Protein AF-A0ABD6E7Q3-F1 (afdb_monomer_lite)

Radius of gyration: 25.85 Å; chains: 1; bounding box: 42×65×71 Å

pLDDT: mean 71.18, std 17.02, range [28.56, 92.31]

InterPro domains:
  IPR010651 Sugar transport protein [PTHR16119] (1-201)
  IPR012435 TMEM144 [PF07857] (1-201)

Structure (mmCIF, N/CA/C/O backbone):
data_AF-A0ABD6E7Q3-F1
#
_entry.id   AF-A0ABD6E7Q3-F1
#
loop_
_atom_site.group_PDB
_atom_site.id
_atom_site.type_symbol
_atom_site.label_atom_id
_atom_site.label_alt_id
_atom_site.label_comp_id
_atom_site.label_asym_id
_atom_site.label_entity_id
_atom_site.label_seq_id
_atom_site.pdbx_PDB_ins_code
_atom_site.Cartn_x
_atom_site.Cartn_y
_atom_site.Cartn_z
_atom_site.occupancy
_atom_site.B_iso_or_equiv
_atom_site.auth_seq_id
_atom_site.auth_comp_id
_atom_site.auth_asym_id
_atom_site.auth_atom_id
_atom_site.pdbx_PDB_model_num
ATOM 1 N N . MET A 1 1 ? 1.504 4.797 -9.026 1.00 28.56 1 MET A N 1
ATOM 2 C CA . MET A 1 1 ? 1.923 4.170 -10.298 1.00 28.56 1 MET A CA 1
ATOM 3 C C . MET A 1 1 ? 2.344 5.289 -11.237 1.00 28.56 1 MET A C 1
ATOM 5 O O . MET A 1 1 ? 1.485 5.968 -11.781 1.00 28.56 1 MET A O 1
ATOM 9 N N . PHE A 1 2 ? 3.646 5.554 -11.340 1.00 29.05 2 PHE A N 1
ATOM 10 C CA . PHE A 1 2 ? 4.174 6.558 -12.263 1.00 29.05 2 PHE A CA 1
ATOM 11 C C . PHE A 1 2 ? 4.322 5.903 -13.636 1.00 29.05 2 PHE A C 1
ATOM 13 O O . PHE A 1 2 ? 5.131 4.997 -13.813 1.00 29.05 2 PHE A O 1
ATOM 20 N N . VAL A 1 3 ? 3.480 6.301 -14.589 1.00 40.09 3 VAL A N 1
ATOM 21 C CA . VAL A 1 3 ? 3.589 5.851 -15.979 1.00 40.09 3 VAL A CA 1
ATOM 22 C C . VAL A 1 3 ? 4.615 6.751 -16.662 1.00 40.09 3 VAL A C 1
ATOM 24 O O . VAL A 1 3 ? 4.301 7.867 -17.066 1.00 40.09 3 VAL A O 1
ATOM 27 N N . PHE A 1 4 ? 5.852 6.270 -16.772 1.00 36.31 4 PHE A N 1
ATOM 28 C CA . PHE A 1 4 ? 6.859 6.865 -17.648 1.00 36.31 4 PHE A CA 1
ATOM 29 C C . PHE A 1 4 ? 6.479 6.553 -19.100 1.00 36.31 4 PHE A C 1
ATOM 31 O O . PHE A 1 4 ? 6.749 5.471 -19.618 1.00 36.31 4 PHE A O 1
ATOM 38 N N . VAL A 1 5 ? 5.815 7.500 -19.763 1.00 45.16 5 VAL A N 1
ATOM 39 C CA . VAL A 1 5 ? 5.682 7.487 -21.223 1.00 45.16 5 VAL A CA 1
ATOM 40 C C . VAL A 1 5 ? 7.005 7.994 -21.796 1.00 45.16 5 VAL A C 1
ATOM 42 O O . VAL A 1 5 ? 7.318 9.179 -21.703 1.00 45.16 5 VAL A O 1
ATOM 45 N N . LYS A 1 6 ? 7.805 7.092 -22.372 1.00 34.44 6 LYS A N 1
ATOM 46 C CA . LYS A 1 6 ? 8.988 7.442 -23.168 1.00 34.44 6 LYS A CA 1
ATOM 47 C C . LYS A 1 6 ? 8.521 8.226 -24.404 1.00 34.44 6 LYS A C 1
ATOM 49 O O . LYS A 1 6 ? 7.883 7.664 -25.289 1.00 34.44 6 LYS A O 1
ATOM 54 N N . HIS A 1 7 ? 8.797 9.527 -24.445 1.00 43.56 7 HIS A N 1
ATOM 55 C CA . HIS A 1 7 ? 8.426 10.406 -25.558 1.00 43.56 7 HIS A CA 1
ATOM 56 C C . HIS A 1 7 ? 9.471 10.288 -26.682 1.00 43.56 7 HIS A C 1
ATOM 58 O O . HIS A 1 7 ? 10.402 11.080 -26.773 1.00 43.56 7 HIS A O 1
ATOM 64 N N . GLU A 1 8 ? 9.340 9.266 -27.530 1.00 42.31 8 GLU A N 1
ATOM 65 C CA . GLU A 1 8 ? 10.220 9.060 -28.698 1.00 42.31 8 GLU A CA 1
ATOM 66 C C . GLU A 1 8 ? 9.830 9.956 -29.899 1.00 42.31 8 GLU A C 1
ATOM 68 O O . GLU A 1 8 ? 10.565 10.068 -30.870 1.00 42.31 8 GLU A O 1
ATOM 73 N N . SER A 1 9 ? 8.703 10.675 -29.815 1.00 46.81 9 SER A N 1
ATOM 74 C CA . SER A 1 9 ? 8.108 11.411 -30.942 1.00 46.81 9 SER A CA 1
ATOM 75 C C . SER A 1 9 ? 8.682 12.811 -31.216 1.00 46.81 9 SER A C 1
ATOM 77 O O . SER A 1 9 ? 8.275 13.449 -32.176 1.00 46.81 9 SER A O 1
ATOM 79 N N . GLN A 1 10 ? 9.580 13.339 -30.377 1.00 42.12 10 GLN A N 1
ATOM 80 C CA . GLN A 1 10 ? 10.104 14.710 -30.539 1.00 42.12 10 GLN A CA 1
ATOM 81 C C . GLN A 1 10 ? 11.230 14.815 -31.586 1.00 42.12 10 GLN A C 1
ATOM 83 O O . GLN A 1 10 ? 11.451 15.896 -32.134 1.00 42.12 10 GLN A O 1
ATOM 88 N N . MET A 1 11 ? 11.932 13.714 -31.885 1.00 41.88 11 MET A N 1
ATOM 89 C CA . MET A 1 11 ? 13.074 13.742 -32.811 1.00 41.88 11 MET A CA 1
ATOM 90 C C . MET A 1 11 ? 12.663 13.631 -34.288 1.00 41.88 11 MET A C 1
ATOM 92 O O . MET A 1 11 ? 13.242 14.333 -35.112 1.00 41.88 11 MET A O 1
ATOM 96 N N . GLU A 1 12 ? 11.630 12.849 -34.629 1.00 43.28 12 GLU A N 1
ATOM 97 C CA . GLU A 1 12 ? 11.173 12.723 -36.028 1.00 43.28 12 GLU A CA 1
ATOM 98 C C . GLU A 1 12 ? 10.518 14.006 -36.568 1.00 43.28 12 GLU A C 1
ATOM 100 O O . GLU A 1 12 ? 10.666 14.329 -37.750 1.00 43.28 12 GLU A O 1
ATOM 105 N N . ASP A 1 13 ? 9.830 14.773 -35.715 1.00 43.53 13 ASP A N 1
ATOM 106 C CA . ASP A 1 13 ? 9.150 16.002 -36.142 1.00 43.53 13 ASP A CA 1
ATOM 107 C C . ASP A 1 13 ? 10.122 17.176 -36.340 1.00 43.53 13 ASP A C 1
ATOM 109 O O . ASP A 1 13 ? 9.934 17.968 -37.263 1.00 43.53 13 ASP A O 1
ATOM 113 N N . SER A 1 14 ? 11.208 17.269 -35.559 1.00 44.53 14 SER A N 1
ATOM 114 C CA . SER A 1 14 ? 12.215 18.331 -35.751 1.00 44.53 14 SER A CA 1
ATOM 115 C C . SER A 1 14 ? 12.977 18.182 -37.073 1.00 44.53 14 SER A C 1
ATOM 117 O O . SER A 1 14 ? 13.279 19.185 -37.722 1.00 44.53 14 SER A O 1
ATOM 119 N N . GLU A 1 15 ? 13.235 16.948 -37.524 1.00 42.69 15 GLU A N 1
ATOM 120 C CA . GLU A 1 15 ? 13.914 16.700 -38.804 1.00 42.69 15 GLU A CA 1
ATOM 121 C C . GLU A 1 15 ? 13.012 17.000 -40.017 1.00 42.69 15 GLU A C 1
ATOM 123 O O . GLU A 1 15 ? 13.492 17.456 -41.060 1.00 42.69 15 GLU A O 1
ATOM 128 N N . LYS A 1 16 ? 11.690 16.807 -39.883 1.00 43.56 16 LYS A N 1
ATOM 129 C CA . LYS A 1 16 ? 10.711 17.195 -40.915 1.00 43.56 16 LYS A CA 1
ATOM 130 C C . LYS A 1 16 ? 10.476 18.705 -40.956 1.00 43.56 16 LYS A C 1
ATOM 132 O O . LYS A 1 16 ? 10.376 19.261 -42.046 1.00 43.56 16 LYS A O 1
ATOM 137 N N . ILE A 1 17 ? 10.436 19.374 -39.802 1.00 42.91 17 ILE A N 1
ATOM 138 C CA . ILE A 1 17 ? 10.207 20.826 -39.704 1.00 42.91 17 ILE A CA 1
ATOM 139 C C . ILE A 1 17 ? 11.394 21.624 -40.271 1.00 42.91 17 ILE A C 1
ATOM 141 O O . ILE A 1 17 ? 11.177 22.617 -40.963 1.00 42.91 17 ILE A O 1
ATOM 145 N N . GLY A 1 18 ? 12.635 21.157 -40.087 1.00 42.06 18 GLY A N 1
ATOM 146 C CA . GLY A 1 18 ? 13.826 21.799 -40.663 1.00 42.06 18 GLY A CA 1
ATOM 147 C C . GLY A 1 18 ? 13.891 21.782 -42.199 1.00 42.06 18 GLY A C 1
ATOM 148 O O . GLY A 1 18 ? 14.603 22.592 -42.785 1.00 42.06 18 GLY A O 1
ATOM 149 N N . LYS A 1 19 ? 13.134 20.896 -42.864 1.00 44.12 19 LYS A N 1
ATOM 150 C CA . LYS A 1 19 ? 13.116 20.761 -44.334 1.00 44.12 19 LYS A CA 1
ATOM 151 C C . LYS A 1 19 ? 12.011 21.578 -45.027 1.00 44.12 19 LYS A C 1
ATOM 153 O O . LYS A 1 19 ? 12.003 21.618 -46.252 1.00 44.12 19 LYS A O 1
ATOM 158 N N . ILE A 1 20 ? 11.089 22.213 -44.290 1.00 45.19 20 ILE A N 1
ATOM 159 C CA . ILE A 1 20 ? 9.872 22.846 -44.855 1.00 45.19 20 ILE A CA 1
ATOM 160 C C . ILE A 1 20 ? 9.841 24.380 -44.662 1.00 45.19 20 ILE A C 1
ATOM 162 O O . ILE A 1 20 ? 8.826 25.004 -44.939 1.00 45.19 20 ILE A O 1
ATOM 166 N N . LEU A 1 21 ? 10.927 25.042 -44.242 1.00 41.66 21 LEU A N 1
ATOM 167 C CA . LEU A 1 21 ? 10.980 26.515 -44.258 1.00 41.66 21 LEU A CA 1
ATOM 168 C C . LEU A 1 21 ? 11.403 27.048 -45.643 1.00 41.66 21 LEU A C 1
ATOM 170 O O . LEU A 1 21 ? 12.595 27.011 -45.951 1.00 41.66 21 LEU A O 1
ATOM 174 N N . PRO A 1 22 ? 10.506 27.637 -46.456 1.00 38.53 22 PRO A N 1
ATOM 175 C CA . PRO A 1 22 ? 10.867 28.794 -47.248 1.00 38.53 22 PRO A CA 1
ATOM 176 C C . PRO A 1 22 ? 10.773 30.043 -46.361 1.00 38.53 22 PRO A C 1
ATOM 178 O O . PRO A 1 22 ? 9.807 30.251 -45.627 1.00 38.53 22 PRO A O 1
ATOM 181 N N . THR A 1 23 ? 11.817 30.857 -46.424 1.00 47.00 23 THR A N 1
ATOM 182 C CA . THR A 1 23 ? 11.849 32.230 -45.927 1.00 47.00 23 THR A CA 1
ATOM 183 C C . THR A 1 23 ? 10.898 33.071 -46.775 1.00 47.00 23 THR A C 1
ATOM 185 O O . THR A 1 23 ? 11.227 33.317 -47.928 1.00 47.00 23 THR A O 1
ATOM 188 N N . ASP A 1 24 ? 9.740 33.484 -46.248 1.00 36.81 24 ASP A N 1
ATOM 189 C CA . ASP A 1 24 ? 9.113 34.742 -46.676 1.00 36.81 24 ASP A CA 1
ATOM 190 C C . ASP A 1 24 ? 8.012 35.241 -45.723 1.00 36.81 24 ASP A C 1
ATOM 192 O O . ASP A 1 24 ? 7.284 34.463 -45.097 1.00 36.81 24 ASP A O 1
ATOM 196 N N . ASP A 1 25 ? 7.927 36.565 -45.636 1.00 45.31 25 ASP A N 1
ATOM 197 C CA . ASP A 1 25 ? 7.191 37.384 -44.673 1.00 45.31 25 ASP A CA 1
ATOM 198 C C . ASP A 1 25 ? 5.655 37.347 -44.851 1.00 45.31 25 ASP A C 1
ATOM 200 O O . ASP A 1 25 ? 5.135 37.868 -45.837 1.00 45.31 25 ASP A O 1
ATOM 204 N N . ASN A 1 26 ? 4.894 36.832 -43.864 1.00 41.41 26 ASN A N 1
ATOM 205 C CA . ASN A 1 26 ? 3.540 37.338 -43.541 1.00 41.41 26 ASN A CA 1
ATOM 206 C C . ASN A 1 26 ? 3.012 36.821 -42.179 1.00 41.41 26 ASN A C 1
ATOM 208 O O . ASN A 1 26 ? 2.430 35.737 -42.062 1.00 41.41 26 ASN A O 1
ATOM 212 N N . ASP A 1 27 ? 3.205 37.621 -41.131 1.00 49.50 27 ASP A N 1
ATOM 213 C CA . ASP A 1 27 ? 3.328 37.165 -39.737 1.00 49.50 27 ASP A CA 1
ATOM 214 C C . ASP A 1 27 ? 2.052 37.298 -38.868 1.00 49.50 27 ASP A C 1
ATOM 216 O O . ASP A 1 27 ? 2.112 37.475 -37.655 1.00 49.50 27 ASP A O 1
ATOM 220 N N . SER A 1 28 ? 0.850 37.228 -39.455 1.00 45.22 28 SER A N 1
ATOM 221 C CA . SER A 1 28 ? -0.406 37.354 -38.674 1.00 45.22 28 SER A CA 1
ATOM 222 C C . SER A 1 28 ? -1.452 36.269 -38.947 1.00 45.22 28 SER A C 1
ATOM 224 O O . SER A 1 28 ? -2.044 35.731 -38.008 1.00 45.22 28 SER A O 1
ATOM 226 N N . ASN A 1 29 ? -1.639 35.853 -40.204 1.00 42.50 29 ASN A N 1
ATOM 227 C CA . ASN A 1 29 ? -2.607 34.799 -40.545 1.00 42.50 29 ASN A CA 1
ATOM 228 C C . ASN A 1 29 ? -2.108 33.380 -40.220 1.00 42.50 29 ASN A C 1
ATOM 230 O O . ASN A 1 29 ? -2.907 32.481 -39.951 1.00 42.50 29 ASN A O 1
ATOM 234 N N . THR A 1 30 ? -0.792 33.170 -40.203 1.00 47.88 30 THR A N 1
ATOM 235 C CA . THR A 1 30 ? -0.179 31.855 -39.974 1.00 47.88 30 THR A CA 1
ATOM 236 C C . THR A 1 30 ? -0.206 31.480 -38.490 1.00 47.88 30 THR A C 1
ATOM 238 O O . THR A 1 30 ? -0.573 30.357 -38.145 1.00 47.88 30 THR A O 1
ATOM 241 N N . LEU A 1 31 ? 0.059 32.440 -37.594 1.00 44.12 31 LEU A N 1
ATOM 242 C CA . LEU A 1 31 ? 0.034 32.241 -36.138 1.00 44.12 31 LEU A CA 1
ATOM 243 C C . LEU A 1 31 ? -1.364 31.845 -35.627 1.00 44.12 31 LEU A C 1
ATOM 245 O O . LEU A 1 31 ? -1.495 30.927 -34.817 1.00 44.12 31 LEU A O 1
ATOM 249 N N . SER A 1 32 ? -2.416 32.483 -36.154 1.00 45.97 32 SER A N 1
ATOM 250 C CA . SER A 1 32 ? -3.809 32.159 -35.810 1.00 45.97 32 SER A CA 1
ATOM 251 C C . SER A 1 32 ? -4.180 30.728 -36.228 1.00 45.97 32 SER A C 1
ATOM 253 O O . SER A 1 32 ? -4.816 29.986 -35.479 1.00 45.97 32 SER A O 1
ATOM 255 N N . ARG A 1 33 ? -3.680 30.281 -37.388 1.00 41.94 33 ARG A N 1
ATOM 256 C CA . ARG A 1 33 ? -3.953 28.946 -37.932 1.00 41.94 33 ARG A CA 1
ATOM 257 C C . ARG A 1 33 ? -3.212 27.830 -37.179 1.00 41.94 33 ARG A C 1
ATOM 259 O O . ARG A 1 33 ? -3.733 26.724 -37.064 1.00 41.94 33 ARG A O 1
ATOM 266 N N . TYR A 1 34 ? -2.044 28.124 -36.603 1.00 42.06 34 TYR A N 1
ATOM 267 C CA . TYR A 1 34 ? -1.325 27.207 -35.705 1.00 42.06 34 TYR A CA 1
ATOM 268 C C . TYR A 1 34 ? -1.956 27.112 -34.306 1.00 42.06 34 TYR A C 1
ATOM 270 O O . TYR A 1 34 ? -1.951 26.034 -33.703 1.00 42.06 34 TYR A O 1
ATOM 278 N N . ALA A 1 35 ? -2.531 28.204 -33.791 1.00 48.19 35 ALA A N 1
ATOM 279 C CA . ALA A 1 35 ? -3.255 28.190 -32.519 1.00 48.19 35 ALA A CA 1
ATOM 280 C C . ALA A 1 35 ? -4.548 27.353 -32.587 1.00 48.19 35 ALA A C 1
ATOM 282 O O . ALA A 1 35 ? -4.907 26.704 -31.602 1.00 48.19 35 ALA A O 1
ATOM 283 N N . ASP A 1 36 ? -5.204 27.314 -33.750 1.00 46.31 36 ASP A N 1
ATOM 284 C CA . ASP A 1 36 ? -6.451 26.568 -33.951 1.00 46.31 36 ASP A CA 1
ATOM 285 C C . ASP A 1 36 ? -6.226 25.041 -34.025 1.00 46.31 36 ASP A C 1
ATOM 287 O O . ASP A 1 36 ? -6.959 24.258 -33.420 1.00 46.31 36 ASP A O 1
ATOM 291 N N . ILE A 1 37 ? -5.117 24.589 -34.631 1.00 50.88 37 ILE A N 1
ATOM 292 C CA . ILE A 1 37 ? -4.752 23.155 -34.697 1.00 50.88 37 ILE A CA 1
ATOM 293 C C . ILE A 1 37 ? -4.463 22.575 -33.299 1.00 50.88 37 ILE A C 1
ATOM 295 O O . ILE A 1 37 ? -4.784 21.418 -33.019 1.00 50.88 37 ILE A O 1
ATOM 299 N N . ARG A 1 38 ? -3.912 23.381 -32.379 1.00 46.56 38 ARG A N 1
ATOM 300 C CA . ARG A 1 38 ? -3.640 22.964 -30.989 1.00 46.56 38 ARG A CA 1
ATOM 301 C C . ARG A 1 38 ? -4.918 22.853 -30.142 1.00 46.56 38 ARG A C 1
ATOM 303 O O . ARG A 1 38 ? -4.879 22.279 -29.055 1.00 46.56 38 ARG A O 1
ATOM 310 N N . ARG A 1 39 ? -6.049 23.374 -30.629 1.00 42.16 39 ARG A N 1
ATOM 311 C CA . ARG A 1 39 ? -7.327 23.407 -29.907 1.00 42.16 39 ARG A CA 1
ATOM 312 C C . ARG A 1 39 ? -8.297 22.301 -30.304 1.00 42.16 39 ARG A C 1
ATOM 314 O O . ARG A 1 39 ? -9.437 22.350 -29.858 1.00 42.16 39 ARG A O 1
ATOM 321 N N . SER A 1 40 ? -7.873 21.295 -31.073 1.00 37.59 40 SER A N 1
ATOM 322 C CA . SER A 1 40 ? -8.706 20.111 -31.303 1.00 37.59 40 SER A CA 1
ATOM 323 C C . SER A 1 40 ? -9.009 19.450 -29.952 1.00 37.59 40 SER A C 1
ATOM 325 O O . SER A 1 40 ? -8.097 18.861 -29.361 1.00 37.59 40 SER A O 1
ATOM 327 N N . PRO A 1 41 ? -10.256 19.496 -29.438 1.00 47.50 41 PRO A N 1
ATOM 328 C CA . PRO A 1 41 ? -10.603 18.675 -28.299 1.00 47.50 41 PRO A CA 1
ATOM 329 C C . PRO A 1 41 ? -10.459 17.243 -28.799 1.00 47.50 41 PRO A C 1
ATOM 331 O O . PRO A 1 41 ? -11.124 16.836 -29.752 1.00 47.50 41 PRO A O 1
ATOM 334 N N . SER A 1 42 ? -9.530 16.484 -28.228 1.00 53.62 42 SER A N 1
ATOM 335 C CA . SER A 1 42 ? -9.466 15.053 -28.472 1.00 53.62 42 SER A CA 1
ATOM 336 C C . SER A 1 42 ? -10.785 14.476 -27.971 1.00 53.62 42 SER A C 1
ATOM 338 O O . SER A 1 42 ? -10.988 14.263 -26.778 1.00 53.62 42 SER A O 1
ATOM 340 N N . VAL A 1 43 ? -11.739 14.315 -2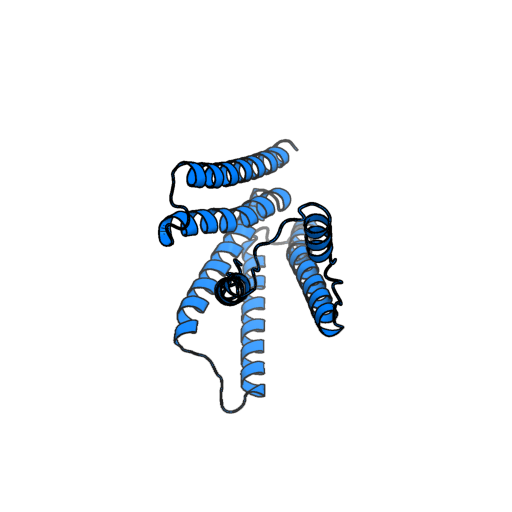8.890 1.00 52.44 43 VAL A N 1
ATOM 341 C CA . VAL A 1 43 ? -13.052 13.755 -28.598 1.00 52.44 43 VAL A CA 1
ATOM 342 C C . VAL A 1 43 ? -12.775 12.359 -28.067 1.00 52.44 43 VAL A C 1
ATOM 344 O O . VAL A 1 43 ? -12.363 11.466 -28.811 1.00 52.44 43 VAL A O 1
ATOM 347 N N . PHE A 1 44 ? -12.895 12.198 -26.751 1.00 57.38 44 PHE A N 1
ATOM 348 C CA . PHE A 1 44 ? -12.585 10.960 -26.057 1.00 57.38 44 PHE A CA 1
ATOM 349 C C . PHE A 1 44 ? -13.664 9.948 -26.444 1.00 57.38 44 PHE A C 1
ATOM 351 O O . PHE A 1 44 ? -14.671 9.768 -25.766 1.00 57.38 44 PHE A O 1
ATOM 358 N N . ARG A 1 45 ? -13.500 9.310 -27.603 1.00 57.88 45 ARG A N 1
ATOM 359 C CA . ARG A 1 45 ? -14.401 8.268 -28.082 1.00 57.88 45 ARG A CA 1
ATOM 360 C C . ARG A 1 45 ? -14.126 7.020 -27.246 1.00 57.88 45 ARG A C 1
ATOM 362 O O . ARG A 1 45 ? -13.282 6.184 -27.579 1.00 57.88 45 ARG A O 1
ATOM 369 N N . ILE A 1 46 ? -14.787 6.942 -26.093 1.00 61.59 46 ILE A N 1
ATOM 370 C CA . ILE A 1 46 ? -14.683 5.822 -25.159 1.00 61.59 46 ILE A CA 1
ATOM 371 C C . ILE A 1 46 ? -15.266 4.590 -25.857 1.00 61.59 46 ILE A C 1
ATOM 373 O O . ILE A 1 46 ? -16.470 4.449 -26.038 1.00 61.59 46 ILE A O 1
ATOM 377 N N . SER A 1 47 ? -14.384 3.696 -26.302 1.00 77.94 47 SER A N 1
ATOM 378 C CA . SER A 1 47 ? -14.774 2.394 -26.847 1.00 77.94 47 SER A CA 1
ATOM 379 C C . SER A 1 47 ? -15.521 1.581 -25.784 1.00 77.94 47 SER A C 1
ATOM 381 O O . SER A 1 47 ? -15.147 1.613 -24.612 1.00 77.94 47 SER A O 1
ATOM 383 N N . ARG A 1 48 ? -16.528 0.791 -26.184 1.00 76.44 48 ARG A N 1
ATOM 384 C CA . ARG A 1 48 ? -17.339 -0.061 -25.287 1.00 76.44 48 ARG A CA 1
ATOM 385 C C . ARG A 1 48 ? -16.483 -0.952 -24.371 1.00 76.44 48 ARG A C 1
ATOM 387 O O . ARG A 1 48 ? -16.859 -1.203 -23.234 1.00 76.44 48 ARG A O 1
ATOM 394 N N . ARG A 1 49 ? -15.294 -1.364 -24.831 1.00 78.69 49 ARG A N 1
ATOM 395 C CA . ARG A 1 49 ? -14.312 -2.107 -24.018 1.00 78.69 49 ARG A CA 1
ATOM 396 C C . ARG A 1 49 ? -13.703 -1.255 -22.897 1.00 78.69 49 ARG A C 1
ATOM 398 O O . ARG A 1 49 ? -13.576 -1.729 -21.780 1.00 78.69 49 ARG A O 1
ATOM 405 N N . LYS A 1 50 ? -13.380 0.013 -23.173 1.00 82.50 50 LYS A N 1
ATOM 406 C CA . LYS A 1 50 ? -12.880 0.968 -22.168 1.00 82.50 50 LYS A CA 1
ATOM 407 C C . LYS A 1 50 ? -13.947 1.269 -21.115 1.00 82.50 50 LYS A C 1
ATOM 409 O O . LYS A 1 50 ? -13.624 1.338 -19.939 1.00 82.50 50 LYS A O 1
ATOM 414 N N . PHE A 1 51 ? -15.211 1.364 -21.528 1.00 87.44 51 PHE A N 1
ATOM 415 C CA . PHE A 1 51 ? -16.333 1.538 -20.605 1.00 87.44 51 PHE A CA 1
ATOM 416 C C . PHE A 1 51 ? -16.503 0.346 -19.648 1.00 87.44 51 PHE A C 1
ATOM 418 O O . PHE A 1 51 ? -16.674 0.552 -18.452 1.00 87.44 51 PHE A O 1
ATOM 425 N N . MET A 1 52 ? -16.360 -0.892 -20.140 1.00 85.69 52 MET A N 1
ATOM 426 C CA . MET A 1 52 ? -16.391 -2.089 -19.283 1.00 85.69 52 MET A CA 1
ATOM 427 C C . MET A 1 52 ? -15.280 -2.079 -18.225 1.00 85.69 52 MET A C 1
ATOM 429 O O . MET A 1 52 ? -15.539 -2.401 -17.069 1.00 85.69 52 MET A O 1
ATOM 433 N N . TYR A 1 53 ? -14.065 -1.652 -18.583 1.00 89.44 53 TYR A N 1
ATOM 434 C CA . TYR A 1 53 ? -12.977 -1.524 -17.607 1.00 89.44 53 TYR A CA 1
ATOM 435 C C . TYR A 1 53 ? -13.243 -0.437 -16.565 1.00 89.44 53 TYR A C 1
ATOM 437 O O . TYR A 1 53 ? -12.919 -0.634 -15.398 1.00 89.44 53 TYR A O 1
ATOM 445 N N . ILE A 1 54 ? -13.861 0.680 -16.961 1.00 90.31 54 ILE A N 1
ATOM 446 C CA . ILE A 1 54 ? -14.244 1.744 -16.026 1.00 90.31 54 ILE A CA 1
ATOM 447 C C . ILE A 1 54 ? -15.294 1.224 -15.039 1.00 90.31 54 ILE A C 1
ATOM 449 O O . ILE A 1 54 ? -15.115 1.403 -13.842 1.00 90.31 54 ILE A O 1
ATOM 453 N N . ILE A 1 55 ? -16.326 0.515 -15.510 1.00 92.31 55 ILE A N 1
ATOM 454 C CA . ILE A 1 55 ? -17.336 -0.089 -14.625 1.00 92.31 55 ILE A CA 1
ATOM 455 C C . ILE A 1 55 ? -16.687 -1.073 -13.650 1.00 92.31 55 ILE A C 1
ATOM 457 O O . ILE A 1 55 ? -16.956 -1.019 -12.452 1.00 92.31 55 ILE A O 1
ATOM 461 N N . MET A 1 56 ? -15.817 -1.956 -14.145 1.00 88.94 56 MET A N 1
ATOM 462 C CA . MET A 1 56 ? -15.136 -2.932 -13.295 1.00 88.94 56 MET A CA 1
ATOM 463 C C . MET A 1 56 ? -14.277 -2.242 -12.227 1.00 88.94 56 MET A C 1
ATOM 465 O O . MET A 1 56 ? -14.297 -2.650 -11.068 1.00 88.94 56 MET A O 1
ATOM 469 N N . LEU A 1 57 ? -13.577 -1.165 -12.597 1.00 91.31 57 LEU A N 1
ATOM 470 C CA . LEU A 1 57 ? -12.795 -0.354 -11.666 1.00 91.31 57 LEU A CA 1
ATOM 471 C C . LEU A 1 57 ? -13.685 0.324 -10.620 1.00 91.31 57 LEU A C 1
ATOM 473 O O . LEU A 1 57 ? -13.332 0.336 -9.444 1.00 91.31 57 LEU A O 1
ATOM 477 N N . SER A 1 58 ? -14.837 0.858 -11.026 1.00 90.75 58 SER A N 1
ATOM 478 C CA . SER A 1 58 ? -15.793 1.476 -10.106 1.00 90.75 58 SER A CA 1
ATOM 479 C C . SER A 1 58 ? -16.321 0.473 -9.085 1.00 90.75 58 SER A C 1
ATOM 481 O O . SER A 1 58 ? -16.325 0.773 -7.895 1.00 90.75 58 SER A O 1
ATOM 483 N N . ILE A 1 59 ? -16.708 -0.728 -9.526 1.00 91.75 59 ILE A N 1
ATOM 484 C CA . ILE A 1 59 ? -17.168 -1.793 -8.623 1.00 91.75 59 ILE A CA 1
ATOM 485 C C . ILE A 1 59 ? -16.051 -2.158 -7.642 1.00 91.75 59 ILE A C 1
ATOM 487 O O . ILE A 1 59 ? -16.287 -2.192 -6.439 1.00 91.75 59 ILE A O 1
ATOM 491 N N . LEU A 1 60 ? -14.824 -2.347 -8.136 1.00 87.94 60 LEU A N 1
ATOM 492 C CA . LEU A 1 60 ? -13.681 -2.694 -7.295 1.00 87.94 60 LEU A CA 1
ATOM 493 C C . LEU A 1 60 ? -13.367 -1.599 -6.262 1.00 87.94 60 LEU A C 1
ATOM 495 O O . LEU A 1 60 ? -13.093 -1.911 -5.106 1.00 87.94 60 LEU A O 1
ATOM 499 N N . ALA A 1 61 ? -13.451 -0.324 -6.653 1.00 85.75 61 ALA A N 1
ATOM 500 C CA . ALA A 1 61 ? -13.225 0.811 -5.762 1.00 85.75 61 ALA A CA 1
ATOM 501 C C . ALA A 1 61 ? -14.295 0.907 -4.664 1.00 85.75 61 ALA A C 1
ATOM 503 O O . ALA A 1 61 ? -13.957 1.111 -3.499 1.00 85.75 61 ALA A O 1
ATOM 504 N N . ILE A 1 62 ? -15.571 0.714 -5.018 1.00 88.62 62 ILE A N 1
ATOM 505 C CA . ILE A 1 62 ? -16.677 0.708 -4.052 1.00 88.62 62 ILE A CA 1
ATOM 506 C C . ILE A 1 62 ? -16.514 -0.462 -3.078 1.00 88.62 62 ILE A C 1
ATOM 508 O O . ILE A 1 62 ? -16.556 -0.259 -1.867 1.00 88.62 62 ILE A O 1
ATOM 512 N N . SER A 1 63 ? -16.263 -1.673 -3.583 1.00 84.75 63 SER A N 1
ATOM 513 C CA . SER A 1 63 ? -16.043 -2.851 -2.739 1.00 84.75 63 SER A CA 1
ATOM 514 C C . SER A 1 63 ? -14.841 -2.682 -1.807 1.00 84.75 63 SER A C 1
ATOM 516 O O . SER A 1 63 ? -14.927 -3.047 -0.638 1.00 84.75 63 SER A O 1
ATOM 518 N N . HIS A 1 64 ? -13.747 -2.085 -2.285 1.00 80.38 64 HIS A N 1
ATOM 519 C CA . HIS A 1 64 ? -12.574 -1.799 -1.459 1.00 80.38 64 HIS A CA 1
ATOM 520 C C . HIS A 1 64 ? -12.866 -0.741 -0.381 1.00 80.38 64 HIS A C 1
ATOM 522 O O . HIS A 1 64 ? -12.408 -0.876 0.750 1.00 80.38 64 HIS A O 1
ATOM 528 N N . GLY A 1 65 ? -13.654 0.294 -0.694 1.00 78.50 65 GLY A N 1
ATOM 529 C CA . GLY A 1 65 ? -14.069 1.306 0.285 1.00 78.50 65 GLY A CA 1
ATOM 530 C C . GLY A 1 65 ? -14.994 0.753 1.375 1.00 78.50 65 GLY A C 1
ATOM 531 O O . GLY A 1 65 ? -14.870 1.129 2.538 1.00 78.50 65 GLY A O 1
ATOM 532 N N . LEU A 1 66 ? -15.880 -0.180 1.015 1.00 80.94 66 LEU A N 1
ATOM 533 C CA . LEU A 1 66 ? -16.828 -0.819 1.936 1.00 80.94 66 LEU A CA 1
ATOM 534 C C . LEU A 1 66 ? -16.224 -1.974 2.747 1.00 80.94 66 LEU A C 1
ATOM 536 O O . LEU A 1 66 ? -16.880 -2.492 3.646 1.00 80.94 66 LEU A O 1
ATOM 540 N N . MET A 1 67 ? -14.987 -2.384 2.459 1.00 79.75 67 MET A N 1
ATOM 541 C CA . MET A 1 67 ? -14.338 -3.537 3.094 1.00 79.75 67 MET A CA 1
ATOM 542 C C . MET A 1 67 ? -14.281 -3.433 4.627 1.00 79.75 67 MET A C 1
ATOM 544 O O . MET A 1 67 ? -14.352 -4.445 5.320 1.00 79.75 67 MET A O 1
ATOM 548 N N . MET A 1 68 ? -14.182 -2.213 5.157 1.00 68.75 68 MET A N 1
ATOM 549 C CA . MET A 1 68 ? -14.081 -1.955 6.596 1.00 68.75 68 MET A CA 1
ATOM 550 C C . MET A 1 68 ? -15.445 -1.860 7.294 1.00 68.75 68 MET A C 1
ATOM 552 O O . MET A 1 68 ? -15.543 -2.104 8.494 1.00 68.75 68 MET A O 1
ATOM 556 N N . THR A 1 69 ? -16.512 -1.547 6.553 1.00 75.50 69 THR A N 1
ATOM 557 C CA . THR A 1 69 ? -17.875 -1.374 7.077 1.00 75.50 69 THR A CA 1
ATOM 558 C C . THR A 1 69 ? -18.411 -2.586 7.853 1.00 75.50 69 THR A C 1
ATOM 560 O O . THR A 1 69 ? -18.924 -2.380 8.952 1.00 75.50 69 THR A O 1
ATOM 563 N N . PRO A 1 70 ? -18.297 -3.841 7.370 1.00 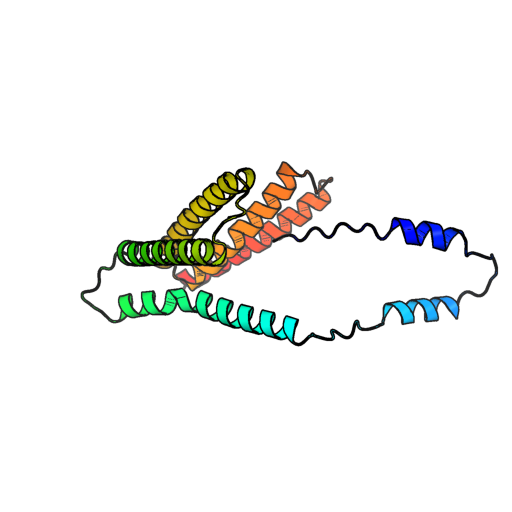71.12 70 PRO A N 1
ATOM 564 C CA . PRO A 1 70 ? -18.804 -4.989 8.122 1.00 71.12 70 PRO A CA 1
ATOM 565 C C . PRO A 1 70 ? -18.004 -5.255 9.403 1.00 71.12 70 PRO A C 1
ATOM 567 O O . PRO A 1 70 ? -18.578 -5.713 10.384 1.00 71.12 70 PRO A O 1
ATOM 570 N N . ILE A 1 71 ? -16.703 -4.940 9.416 1.00 71.19 71 ILE A N 1
ATOM 571 C CA . ILE A 1 71 ? -15.838 -5.132 10.588 1.00 71.19 71 ILE A CA 1
ATOM 572 C C . ILE A 1 71 ? -16.262 -4.170 11.701 1.00 71.19 71 ILE A C 1
ATOM 574 O O . ILE A 1 71 ? -16.503 -4.602 12.824 1.00 71.19 71 ILE A O 1
ATOM 578 N N . VAL A 1 72 ? -16.439 -2.886 11.371 1.00 71.38 72 VAL A N 1
ATOM 579 C CA . VAL A 1 72 ? -16.901 -1.868 12.329 1.00 71.38 72 VAL A CA 1
ATOM 580 C C . VAL A 1 72 ? -18.303 -2.198 12.851 1.00 71.38 72 VAL A C 1
ATOM 582 O O . VAL A 1 72 ? -18.534 -2.150 14.055 1.00 71.38 72 VAL A O 1
ATOM 585 N N . TYR A 1 73 ? -19.215 -2.626 11.972 1.00 72.69 73 TYR A N 1
ATOM 586 C CA . TYR A 1 73 ? -20.585 -2.972 12.359 1.00 72.69 73 TYR A CA 1
ATOM 587 C C . TYR A 1 73 ? -20.655 -4.133 13.364 1.00 72.69 73 TYR A C 1
ATOM 589 O O . TYR A 1 73 ? -21.428 -4.083 14.320 1.00 72.69 73 TYR A O 1
ATOM 597 N N . ILE A 1 74 ? -19.846 -5.181 13.170 1.00 71.75 74 ILE A N 1
ATOM 598 C CA . ILE A 1 74 ? -19.808 -6.326 14.091 1.00 71.75 74 ILE A CA 1
ATOM 599 C C . ILE A 1 74 ? -19.201 -5.916 15.440 1.00 71.75 74 ILE A C 1
ATOM 601 O O . ILE A 1 74 ? -19.699 -6.355 16.473 1.00 71.75 74 ILE A O 1
ATOM 605 N N . MET A 1 75 ? -18.181 -5.050 15.442 1.00 66.25 75 MET A N 1
ATOM 606 C CA . MET A 1 75 ? -17.556 -4.561 16.677 1.00 66.25 75 MET A CA 1
ATOM 607 C C . MET A 1 75 ? -18.481 -3.658 17.511 1.00 66.25 75 MET A C 1
ATOM 609 O O . MET A 1 75 ? -18.389 -3.678 18.734 1.00 66.25 75 MET A O 1
ATOM 613 N N . GLU A 1 76 ? -19.368 -2.879 16.883 1.00 65.62 76 GLU A N 1
ATOM 614 C CA . GLU A 1 76 ? -20.281 -1.967 17.594 1.00 65.62 76 GLU A CA 1
ATOM 615 C C . GLU A 1 76 ? -21.592 -2.630 18.048 1.00 65.62 76 GLU A C 1
ATOM 617 O O . GLU A 1 76 ? -22.171 -2.222 19.053 1.00 65.62 76 GLU A O 1
ATOM 622 N N . ASN A 1 77 ? -22.081 -3.645 17.325 1.00 67.94 77 ASN A N 1
ATOM 623 C CA . ASN A 1 77 ? -23.423 -4.202 17.536 1.00 67.94 77 ASN A CA 1
ATOM 624 C C . ASN A 1 77 ? -23.447 -5.509 18.360 1.00 67.94 77 ASN A C 1
ATOM 626 O O . ASN A 1 77 ? -24.525 -6.021 18.662 1.00 67.94 77 ASN A O 1
ATOM 630 N N . GLN A 1 78 ? -22.290 -6.085 18.704 1.00 60.38 78 GLN A N 1
ATOM 631 C CA . GLN A 1 78 ? -22.184 -7.353 19.441 1.00 60.38 78 GLN A CA 1
ATOM 632 C C . GLN A 1 78 ? -21.360 -7.161 20.721 1.00 60.38 78 GLN A C 1
ATOM 634 O O . GLN A 1 78 ? -20.152 -6.950 20.670 1.00 60.38 78 GLN A O 1
ATOM 639 N N . GLN A 1 79 ? -22.014 -7.264 21.880 1.00 53.03 79 GLN A N 1
ATOM 640 C CA . GLN A 1 79 ? -21.406 -7.006 23.193 1.00 53.03 79 GLN A CA 1
ATOM 641 C C . GLN A 1 79 ? -20.456 -8.129 23.671 1.00 53.03 79 GLN A C 1
ATOM 643 O O . GLN A 1 79 ? -19.617 -7.881 24.531 1.00 53.03 79 GLN A O 1
ATOM 648 N N . ASP A 1 80 ? -20.555 -9.324 23.069 1.00 56.19 80 ASP A N 1
ATOM 649 C CA . ASP A 1 80 ? -19.723 -10.516 23.336 1.00 56.19 80 ASP A CA 1
ATOM 650 C C . ASP A 1 80 ? -18.622 -10.746 22.277 1.00 56.19 80 ASP A C 1
ATOM 652 O O . ASP A 1 80 ? -17.941 -11.774 22.277 1.00 56.19 80 ASP A O 1
ATOM 656 N N . ALA A 1 81 ? -18.453 -9.821 21.328 1.00 57.88 81 ALA A N 1
ATOM 657 C CA . ALA A 1 81 ? -17.453 -9.958 20.277 1.00 57.88 81 ALA A CA 1
ATOM 658 C C . ALA A 1 81 ? -16.048 -9.594 20.786 1.00 57.88 81 ALA A C 1
ATOM 660 O O . ALA A 1 81 ? -15.862 -8.587 21.471 1.00 57.88 81 ALA A O 1
ATOM 661 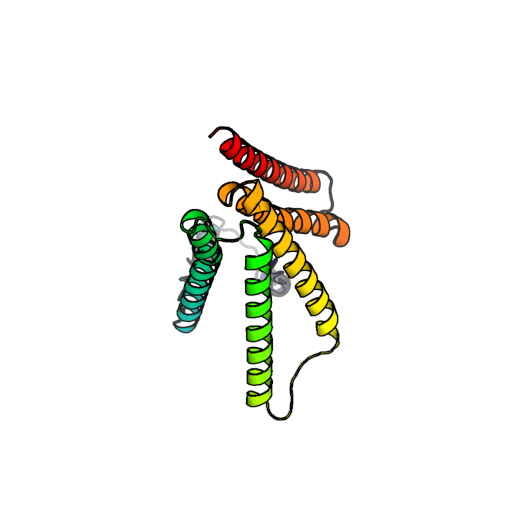N N . SER A 1 82 ? -15.043 -10.400 20.415 1.00 55.19 82 SER A N 1
ATOM 662 C CA . SER A 1 82 ? -13.629 -10.121 20.703 1.00 55.19 82 SER A CA 1
ATOM 663 C C . SER A 1 82 ? -13.279 -8.710 20.219 1.00 55.19 82 SER A C 1
ATOM 665 O O . SER A 1 82 ? -13.443 -8.399 19.040 1.00 55.19 82 SER A O 1
ATOM 667 N N . GLN A 1 83 ? -12.837 -7.835 21.127 1.00 59.84 83 GLN A N 1
ATOM 668 C CA . GLN A 1 83 ? -12.427 -6.465 20.783 1.00 59.84 83 GLN A CA 1
ATOM 669 C C . GLN A 1 83 ? -11.042 -6.413 20.121 1.00 59.84 83 GLN A C 1
ATOM 671 O O . GLN A 1 83 ? -10.613 -5.359 19.646 1.00 59.84 83 GLN A O 1
ATOM 676 N N . GLU A 1 84 ? -10.355 -7.554 20.055 1.00 67.00 84 GLU A N 1
ATOM 677 C CA . GLU A 1 84 ? -9.065 -7.690 19.402 1.00 67.00 84 GLU A CA 1
ATOM 678 C C . GLU A 1 84 ? -9.248 -7.719 17.881 1.00 67.00 84 GLU A C 1
ATOM 680 O O . GLU A 1 84 ? -9.681 -8.696 17.270 1.00 67.00 84 GLU A O 1
ATOM 685 N N . VAL A 1 85 ? -8.854 -6.621 17.239 1.00 68.50 85 VAL A N 1
ATOM 686 C CA . VAL A 1 85 ? -8.862 -6.443 15.775 1.00 68.50 85 VAL A CA 1
ATOM 687 C C . VAL A 1 85 ? -8.069 -7.548 15.064 1.00 68.50 85 VAL A C 1
ATOM 689 O O . VAL A 1 85 ? -8.354 -7.883 13.915 1.00 68.50 85 VAL A O 1
ATOM 692 N N . LEU A 1 86 ? -7.097 -8.151 15.757 1.00 71.38 86 LEU A N 1
ATOM 693 C CA . LEU A 1 86 ? -6.262 -9.234 15.249 1.00 71.38 86 LEU A CA 1
ATOM 694 C C . LEU A 1 86 ? -7.059 -10.493 14.872 1.00 71.38 86 LEU A C 1
ATOM 696 O O . LEU A 1 86 ? -6.711 -11.126 13.874 1.00 71.38 86 LEU A O 1
ATOM 700 N N . ASP A 1 87 ? -8.147 -10.819 15.578 1.00 78.38 87 ASP A N 1
ATOM 701 C CA . ASP A 1 87 ? -8.985 -11.985 15.253 1.00 78.38 87 ASP A CA 1
ATOM 702 C C . ASP A 1 87 ? -9.698 -11.791 13.903 1.00 78.38 87 ASP A C 1
ATOM 704 O O . ASP A 1 87 ? -9.743 -12.688 13.052 1.00 78.38 87 ASP A O 1
ATOM 708 N N . TYR A 1 88 ? -10.179 -10.571 13.650 1.00 77.19 88 TYR A N 1
ATOM 709 C CA . TYR A 1 88 ? -10.773 -10.196 12.366 1.00 77.19 88 TYR A CA 1
ATOM 710 C C . TYR A 1 88 ? -9.728 -10.144 11.250 1.00 77.19 88 TYR A C 1
ATOM 712 O O . TYR A 1 88 ? -9.992 -10.578 10.124 1.00 77.19 88 TYR A O 1
ATOM 720 N N . MET A 1 89 ? -8.522 -9.661 11.552 1.00 78.69 89 MET A N 1
ATOM 721 C CA . MET A 1 89 ? -7.420 -9.626 10.591 1.00 78.69 89 MET A CA 1
ATOM 722 C C . MET A 1 89 ? -6.960 -11.026 10.199 1.00 78.69 89 MET A C 1
ATOM 724 O O . MET A 1 89 ? -6.695 -11.267 9.022 1.00 78.69 89 MET A O 1
ATOM 728 N N . PHE A 1 90 ? -6.910 -11.962 11.145 1.00 81.69 90 PHE A N 1
ATOM 729 C CA . PHE A 1 90 ? -6.585 -13.356 10.861 1.00 81.69 90 PHE A CA 1
ATOM 730 C C . PHE A 1 90 ? -7.580 -13.970 9.865 1.00 81.69 90 PHE A C 1
ATOM 732 O O . PHE A 1 90 ? -7.170 -14.553 8.857 1.00 81.69 90 PHE A O 1
ATOM 739 N N . SER A 1 91 ? -8.883 -13.764 10.082 1.00 86.31 91 SER A N 1
ATOM 740 C CA . SER A 1 91 ? -9.932 -14.193 9.144 1.00 86.31 91 SER A CA 1
ATOM 741 C C . SER A 1 91 ? -9.780 -13.541 7.760 1.00 86.31 91 SER A C 1
ATOM 743 O O . SER A 1 91 ? -9.885 -14.207 6.721 1.00 86.31 91 SER A O 1
ATOM 745 N N . HIS A 1 92 ? -9.444 -12.249 7.728 1.00 84.12 92 HIS A N 1
ATOM 746 C CA . HIS A 1 92 ? -9.212 -11.506 6.492 1.00 84.12 92 HIS A CA 1
ATOM 747 C C . HIS A 1 92 ? -8.015 -12.053 5.693 1.00 84.12 92 HIS A C 1
ATOM 749 O O . HIS A 1 92 ? -8.152 -12.369 4.508 1.00 84.12 92 HIS A O 1
ATOM 755 N N . PHE A 1 93 ? -6.860 -12.245 6.339 1.00 85.81 93 PHE A N 1
ATOM 756 C CA . PHE A 1 93 ? -5.672 -12.818 5.700 1.00 85.81 93 PHE A CA 1
ATOM 757 C C . PHE A 1 93 ? -5.889 -14.272 5.260 1.00 85.81 93 PHE A C 1
ATOM 759 O O . PHE A 1 93 ? -5.443 -14.646 4.174 1.00 85.81 93 PHE A O 1
ATOM 766 N N . SER A 1 94 ? -6.621 -15.070 6.044 1.00 87.62 94 SER A N 1
ATOM 767 C CA . SER A 1 94 ? -6.999 -16.443 5.679 1.00 87.62 94 SER A CA 1
ATOM 768 C C . SER A 1 94 ? -7.852 -16.476 4.408 1.00 87.62 94 SER A C 1
ATOM 770 O O . SER A 1 94 ? -7.579 -17.242 3.481 1.00 87.62 94 SER A O 1
ATOM 772 N N . THR A 1 95 ? -8.826 -15.569 4.303 1.00 88.12 95 THR A N 1
ATOM 773 C CA . THR A 1 95 ? -9.669 -15.433 3.109 1.00 88.12 95 THR A CA 1
ATOM 774 C C . THR A 1 95 ? -8.834 -15.058 1.883 1.00 88.12 95 THR A C 1
ATOM 776 O O . THR A 1 95 ? -8.954 -15.700 0.839 1.00 88.12 95 THR A O 1
ATOM 779 N N . ILE A 1 96 ? -7.940 -14.069 2.003 1.00 88.69 96 ILE A N 1
ATOM 780 C CA . ILE A 1 96 ? -7.039 -13.665 0.908 1.00 88.69 96 ILE A CA 1
ATOM 781 C C . ILE A 1 96 ? -6.167 -14.839 0.459 1.00 88.69 96 ILE A C 1
ATOM 783 O O . ILE A 1 96 ? -6.035 -15.086 -0.742 1.00 88.69 96 ILE A O 1
ATOM 787 N N . PHE A 1 97 ? -5.595 -15.580 1.409 1.00 88.06 97 PHE A N 1
ATOM 788 C CA . PHE A 1 97 ? -4.783 -16.753 1.114 1.00 88.06 97 PHE A CA 1
ATOM 789 C C . PHE A 1 97 ? -5.595 -17.818 0.365 1.00 88.06 97 PHE A C 1
ATOM 791 O O . PHE A 1 97 ? -5.172 -18.262 -0.702 1.00 88.06 97 PHE A O 1
ATOM 798 N N . MET A 1 98 ? -6.798 -18.147 0.847 1.00 90.69 98 MET A N 1
ATOM 799 C CA . MET A 1 98 ? -7.688 -19.123 0.211 1.00 90.69 98 MET A CA 1
ATOM 800 C C . MET A 1 98 ? -8.065 -18.720 -1.221 1.00 90.69 98 MET A C 1
ATOM 802 O O . MET A 1 98 ? -7.966 -19.535 -2.142 1.00 90.69 98 MET A O 1
ATOM 806 N N . PHE A 1 99 ? -8.459 -17.462 -1.437 1.00 90.31 99 PHE A N 1
ATOM 807 C CA . PHE A 1 99 ? -8.793 -16.955 -2.771 1.00 90.31 99 PHE A CA 1
ATOM 808 C C . PHE A 1 99 ? -7.577 -16.922 -3.700 1.00 90.31 99 PHE A C 1
ATOM 810 O O . PHE A 1 99 ? -7.705 -17.264 -4.875 1.00 90.31 99 PHE A O 1
ATOM 817 N N . SER A 1 100 ? -6.397 -16.564 -3.188 1.00 87.69 100 SER A N 1
ATOM 818 C CA . SER A 1 100 ? -5.144 -16.595 -3.950 1.00 87.69 100 SER A CA 1
ATOM 819 C C . SER A 1 100 ? -4.799 -18.019 -4.393 1.00 87.69 100 SER A C 1
ATOM 821 O O . SER A 1 100 ? -4.502 -18.257 -5.567 1.00 87.69 100 SER A O 1
ATOM 823 N N . THR A 1 101 ? -4.931 -18.993 -3.489 1.00 88.44 101 THR A N 1
ATOM 824 C CA . THR A 1 101 ? -4.762 -20.415 -3.802 1.00 88.44 101 THR A CA 1
ATOM 825 C C . THR A 1 101 ? -5.769 -20.872 -4.858 1.00 88.44 101 THR A C 1
ATOM 827 O O . THR A 1 101 ? -5.368 -21.462 -5.860 1.00 88.44 101 THR A O 1
ATOM 830 N N . LEU A 1 102 ? -7.058 -20.551 -4.703 1.00 91.75 102 LEU A N 1
ATOM 831 C CA . LEU A 1 102 ? -8.099 -20.912 -5.672 1.00 91.75 102 LEU A CA 1
ATOM 832 C C . LEU A 1 102 ? -7.850 -20.287 -7.053 1.00 91.75 102 LEU A C 1
ATOM 834 O O . LEU A 1 102 ? -8.007 -20.959 -8.077 1.00 91.75 102 LEU A O 1
ATOM 838 N N . TYR A 1 103 ? -7.431 -19.021 -7.091 1.00 87.75 103 TYR A N 1
ATOM 839 C CA . TYR A 1 103 ? -7.054 -18.331 -8.322 1.00 87.75 103 TYR A CA 1
ATOM 840 C C . TYR A 1 103 ? -5.874 -19.025 -9.005 1.00 87.75 103 TYR A C 1
ATOM 842 O O . TYR A 1 103 ? -5.928 -19.284 -10.208 1.00 87.75 103 TYR A O 1
ATOM 850 N N . PHE A 1 104 ? -4.840 -19.391 -8.243 1.00 84.75 104 PHE A N 1
ATOM 851 C CA . PHE A 1 104 ? -3.688 -20.117 -8.766 1.00 84.75 104 PHE A CA 1
ATOM 852 C C . PHE A 1 104 ? -4.079 -21.494 -9.315 1.00 84.75 104 PHE A C 1
ATOM 854 O O . PHE A 1 104 ? -3.707 -21.824 -10.439 1.00 84.75 104 PHE A O 1
ATOM 861 N N . PHE A 1 105 ? -4.895 -22.264 -8.589 1.00 87.38 105 PHE A N 1
ATOM 862 C CA . PHE A 1 105 ? -5.410 -23.551 -9.068 1.00 87.38 105 PHE A CA 1
ATOM 863 C C . PHE A 1 105 ? -6.228 -23.405 -10.351 1.00 87.38 105 PHE A C 1
ATOM 865 O O . PHE A 1 105 ? -6.017 -24.155 -11.303 1.00 87.38 105 PHE A O 1
ATOM 872 N N . THR A 1 106 ? -7.115 -22.411 -10.409 1.00 87.44 106 THR A N 1
ATOM 873 C CA . THR A 1 106 ? -7.919 -22.125 -11.605 1.00 87.44 106 THR A CA 1
ATOM 874 C C . THR A 1 106 ? -7.024 -21.735 -12.782 1.00 87.44 106 THR A C 1
ATOM 876 O O . THR A 1 106 ? -7.199 -22.234 -13.893 1.00 87.44 106 THR A O 1
ATOM 879 N N . TYR A 1 107 ? -6.013 -20.896 -12.547 1.00 84.94 107 TYR A N 1
ATOM 880 C CA . TYR A 1 107 ? -5.028 -20.514 -13.557 1.00 84.94 107 TYR A CA 1
ATOM 881 C C . TYR A 1 107 ? -4.229 -21.722 -14.069 1.00 84.94 107 TYR A C 1
ATOM 883 O O . TYR A 1 107 ? -4.073 -21.888 -15.280 1.00 84.94 107 TYR A O 1
ATOM 891 N N . CYS A 1 108 ? -3.770 -22.599 -13.174 1.00 81.44 108 CYS A N 1
ATOM 892 C CA . CYS A 1 108 ? -3.085 -23.841 -13.529 1.00 81.44 108 CYS A CA 1
ATOM 893 C C . CYS A 1 108 ? -3.983 -24.786 -14.338 1.00 81.44 108 CYS A C 1
ATOM 895 O O . CYS A 1 108 ? -3.523 -25.345 -15.334 1.00 81.44 108 CYS A O 1
ATOM 897 N N . ALA A 1 109 ? -5.256 -24.921 -13.953 1.00 85.31 109 ALA A N 1
ATOM 898 C CA . ALA A 1 109 ? -6.234 -25.751 -14.652 1.00 85.31 109 ALA A CA 1
ATOM 899 C C . ALA A 1 109 ? -6.520 -25.235 -16.073 1.00 85.31 109 ALA A C 1
ATOM 901 O O . ALA A 1 109 ? -6.532 -26.017 -17.020 1.00 85.31 109 ALA A O 1
ATOM 902 N N . VAL A 1 110 ? -6.680 -23.919 -16.252 1.00 84.06 110 VAL A N 1
ATOM 903 C CA . VAL A 1 110 ? -6.919 -23.306 -17.574 1.00 84.06 110 VAL A CA 1
ATOM 904 C C . VAL A 1 110 ? -5.684 -23.396 -18.473 1.00 84.06 110 VAL A C 1
ATOM 906 O O . VAL A 1 110 ? -5.806 -23.593 -19.681 1.00 84.06 110 VAL A O 1
ATOM 909 N N . LYS A 1 111 ? -4.479 -23.257 -17.909 1.00 77.31 111 LYS A N 1
ATOM 910 C CA . LYS A 1 111 ? -3.223 -23.186 -18.675 1.00 77.31 111 LYS A CA 1
ATOM 911 C C . LYS A 1 111 ? -2.498 -24.530 -18.826 1.00 77.31 111 LYS A C 1
ATOM 913 O O . LYS A 1 111 ? -1.326 -24.532 -19.210 1.00 77.31 111 LYS A O 1
ATOM 918 N N . CYS A 1 112 ? -3.194 -25.629 -18.512 1.00 62.97 112 CYS A N 1
ATOM 919 C CA . CYS A 1 112 ? -2.782 -27.037 -18.503 1.00 62.97 112 CYS A CA 1
ATOM 920 C C . CYS A 1 112 ? -1.662 -27.380 -19.514 1.00 62.97 112 CYS A C 1
ATOM 922 O O . CYS A 1 112 ? -1.924 -27.825 -20.629 1.00 62.97 112 CYS A O 1
ATOM 924 N N . GLY A 1 113 ? -0.399 -27.156 -19.121 1.00 66.44 113 GLY A N 1
ATOM 925 C CA . GLY A 1 113 ? 0.790 -27.522 -19.901 1.00 66.44 113 GLY A CA 1
ATOM 926 C C . GLY A 1 113 ? 1.915 -26.482 -19.980 1.00 66.44 113 GLY A C 1
ATOM 927 O O . GLY A 1 113 ? 3.062 -26.887 -20.155 1.00 66.44 113 GLY A O 1
ATOM 928 N N . ARG A 1 114 ? 1.654 -25.167 -19.841 1.00 62.91 114 ARG A N 1
ATOM 929 C CA . ARG A 1 114 ? 2.713 -24.119 -19.868 1.00 62.91 114 ARG A CA 1
ATOM 930 C C . ARG A 1 114 ? 2.393 -22.899 -18.980 1.00 62.91 114 ARG A C 1
ATOM 932 O O . ARG A 1 114 ? 2.076 -21.819 -19.499 1.00 62.91 114 ARG A O 1
ATOM 939 N N . PRO A 1 115 ? 2.475 -23.018 -17.640 1.00 68.44 115 PRO A N 1
ATOM 940 C CA . PRO A 1 115 ? 2.446 -21.853 -16.761 1.00 68.44 115 PRO A CA 1
ATOM 941 C C . PRO A 1 115 ? 3.639 -20.943 -17.088 1.00 68.44 115 PRO A C 1
ATOM 943 O O . PRO A 1 115 ? 4.791 -21.346 -17.005 1.00 68.44 115 PRO A O 1
ATOM 946 N N . TYR A 1 116 ? 3.352 -19.707 -17.501 1.00 67.75 116 TYR A N 1
ATOM 947 C CA . TYR A 1 116 ? 4.385 -18.694 -17.732 1.00 67.75 116 TYR A CA 1
ATOM 948 C C . TYR A 1 116 ? 4.532 -17.912 -16.431 1.00 67.75 116 TYR A C 1
ATOM 950 O O . TYR A 1 116 ? 3.671 -17.088 -16.121 1.00 67.75 116 TYR A O 1
ATOM 958 N N . ALA A 1 117 ? 5.554 -18.250 -15.650 1.00 69.38 117 ALA A N 1
ATOM 959 C CA . ALA A 1 117 ? 5.908 -17.589 -14.401 1.00 69.38 117 ALA A CA 1
ATOM 960 C C . ALA A 1 117 ? 7.425 -17.334 -14.415 1.00 69.38 117 ALA A C 1
ATOM 962 O O . ALA A 1 117 ? 8.192 -18.225 -14.054 1.00 69.38 117 ALA A O 1
ATOM 963 N N . PRO A 1 118 ? 7.882 -16.172 -14.912 1.00 77.62 118 PRO A N 1
ATOM 964 C CA . PRO A 1 118 ? 9.303 -15.841 -14.917 1.00 77.62 118 PRO A CA 1
ATOM 965 C C . PRO A 1 118 ? 9.830 -15.750 -13.480 1.00 77.62 118 PRO A C 1
ATOM 967 O O . PRO A 1 118 ? 9.330 -14.958 -12.680 1.00 77.62 118 PRO A O 1
ATOM 970 N N . THR A 1 119 ? 10.853 -16.545 -13.160 1.00 74.81 119 THR A N 1
ATOM 971 C CA . THR A 1 119 ? 11.431 -16.657 -11.809 1.00 74.81 119 THR A CA 1
ATOM 972 C C . THR A 1 119 ? 11.969 -15.325 -11.283 1.00 74.81 119 THR A C 1
ATOM 974 O O . THR A 1 119 ? 11.885 -15.050 -10.088 1.00 74.81 119 THR A O 1
ATOM 977 N N . GLU A 1 120 ? 12.438 -14.455 -12.180 1.00 83.00 120 GLU A N 1
ATOM 978 C CA . GLU A 1 120 ? 12.956 -13.120 -11.852 1.00 83.00 120 GLU A CA 1
ATOM 979 C C . GLU A 1 120 ? 11.898 -12.188 -11.243 1.00 83.00 120 GLU A C 1
ATOM 981 O O . GLU A 1 120 ? 12.236 -11.299 -10.467 1.00 83.00 120 GLU A O 1
ATOM 986 N N . LEU A 1 121 ? 10.611 -12.406 -11.541 1.00 82.06 121 LEU A N 1
ATOM 987 C CA . LEU A 1 121 ? 9.519 -11.593 -10.998 1.00 82.06 121 LEU A CA 1
ATOM 988 C C . LEU A 1 121 ? 8.948 -12.164 -9.693 1.00 82.06 121 LEU A C 1
ATOM 990 O O . LEU A 1 121 ? 8.235 -11.457 -8.981 1.00 82.06 121 LEU A O 1
ATOM 994 N N . ILE A 1 122 ? 9.271 -13.413 -9.344 1.00 83.56 122 ILE A N 1
ATOM 995 C CA . ILE A 1 122 ? 8.728 -14.068 -8.147 1.00 83.56 122 ILE A CA 1
ATOM 996 C C . ILE A 1 122 ? 9.277 -13.401 -6.885 1.00 83.56 122 ILE A C 1
ATOM 998 O O . ILE A 1 122 ? 8.507 -13.038 -5.998 1.00 83.56 122 ILE A O 1
ATOM 1002 N N . LEU A 1 123 ? 10.592 -13.178 -6.819 1.00 85.44 123 LEU A N 1
ATOM 1003 C CA . LEU A 1 123 ? 11.242 -12.585 -5.649 1.00 85.44 123 LEU A CA 1
ATOM 1004 C C . LEU A 1 123 ? 10.733 -11.162 -5.323 1.00 85.44 123 LEU A C 1
ATOM 1006 O O . LEU A 1 123 ? 10.310 -10.942 -4.184 1.00 85.44 123 LEU A O 1
ATOM 1010 N N . PRO A 1 124 ? 10.683 -10.206 -6.278 1.00 87.75 124 PRO A N 1
ATOM 1011 C CA . PRO A 1 124 ? 10.122 -8.883 -6.005 1.00 87.75 124 PRO A CA 1
ATOM 1012 C C . PRO A 1 124 ? 8.612 -8.928 -5.734 1.00 87.75 124 PRO A C 1
ATOM 1014 O O . PRO A 1 124 ? 8.122 -8.135 -4.932 1.00 87.75 124 PRO A O 1
ATOM 1017 N N . SER A 1 125 ? 7.871 -9.869 -6.334 1.00 85.81 125 SER A N 1
ATOM 1018 C CA . SER A 1 125 ? 6.441 -10.045 -6.051 1.00 85.81 125 SER A CA 1
ATOM 1019 C C . SER A 1 125 ? 6.192 -10.517 -4.619 1.00 85.81 125 SER A C 1
ATOM 1021 O O . SER A 1 125 ? 5.271 -10.020 -3.971 1.00 85.81 125 SER A O 1
ATOM 1023 N N . VAL A 1 126 ? 6.997 -11.453 -4.110 1.00 86.75 126 VAL A N 1
ATOM 1024 C CA . VAL A 1 126 ? 6.901 -11.917 -2.717 1.00 86.75 126 VAL A CA 1
ATOM 1025 C C . VAL A 1 126 ? 7.279 -10.789 -1.762 1.00 86.75 126 VAL A C 1
ATOM 1027 O O . VAL A 1 126 ? 6.545 -10.533 -0.813 1.00 86.75 126 VAL A O 1
ATOM 1030 N N . ALA A 1 127 ? 8.363 -10.057 -2.040 1.00 89.00 127 ALA A N 1
ATOM 1031 C CA . ALA A 1 127 ? 8.766 -8.909 -1.228 1.00 89.00 127 ALA A CA 1
ATOM 1032 C C . ALA A 1 127 ? 7.667 -7.832 -1.161 1.00 89.00 127 ALA A C 1
ATOM 1034 O O . ALA A 1 127 ? 7.348 -7.340 -0.077 1.00 89.00 127 ALA A O 1
ATOM 1035 N N . TYR A 1 128 ? 7.044 -7.508 -2.299 1.00 88.44 128 TYR A N 1
ATOM 1036 C CA . TYR A 1 128 ? 5.921 -6.574 -2.353 1.00 88.44 128 TYR A CA 1
ATOM 1037 C C . TYR A 1 128 ? 4.694 -7.093 -1.592 1.00 88.44 128 TYR A C 1
ATOM 1039 O O . TYR A 1 128 ? 4.090 -6.337 -0.834 1.00 88.44 128 TYR A O 1
ATOM 1047 N N . GLY A 1 129 ? 4.350 -8.376 -1.741 1.00 88.44 129 GLY A N 1
ATOM 1048 C CA . GLY A 1 129 ? 3.247 -9.001 -1.008 1.00 88.44 129 GLY A CA 1
ATOM 1049 C C . GLY A 1 129 ? 3.449 -8.947 0.507 1.00 88.44 129 GLY A C 1
ATOM 1050 O O . GLY A 1 129 ? 2.547 -8.536 1.233 1.00 88.44 129 GLY A O 1
ATOM 1051 N N . THR A 1 130 ? 4.651 -9.269 0.989 1.00 88.38 130 THR A N 1
ATOM 1052 C CA . THR A 1 130 ? 4.998 -9.171 2.416 1.00 88.38 130 THR A CA 1
ATOM 1053 C C . THR A 1 130 ? 4.894 -7.734 2.921 1.00 88.38 130 THR A C 1
ATOM 1055 O O . THR A 1 130 ? 4.295 -7.491 3.970 1.00 88.38 130 THR A O 1
ATOM 1058 N N . LEU A 1 131 ? 5.421 -6.768 2.162 1.00 89.00 131 LEU A N 1
ATOM 1059 C CA . LEU A 1 131 ? 5.319 -5.345 2.495 1.00 89.00 131 LEU A CA 1
ATOM 1060 C C . LEU A 1 131 ? 3.855 -4.889 2.552 1.00 89.00 131 LEU A C 1
ATOM 1062 O O . LEU A 1 131 ? 3.473 -4.163 3.470 1.00 89.00 131 LEU A O 1
ATOM 1066 N N . TRP A 1 132 ? 3.025 -5.349 1.614 1.00 88.62 132 TRP A N 1
ATOM 1067 C CA . TRP A 1 132 ? 1.592 -5.071 1.598 1.00 88.62 132 TRP A CA 1
ATOM 1068 C C . TRP A 1 132 ? 0.882 -5.651 2.828 1.00 88.62 132 TRP A C 1
ATOM 1070 O O . TRP A 1 132 ? 0.137 -4.924 3.481 1.00 88.62 132 TRP A O 1
ATOM 1080 N N . CYS A 1 133 ? 1.159 -6.901 3.216 1.00 87.69 133 CYS A N 1
ATOM 1081 C CA . CYS A 1 133 ? 0.578 -7.505 4.423 1.00 87.69 133 CYS A CA 1
ATOM 1082 C C . CYS A 1 133 ? 0.944 -6.729 5.698 1.00 87.69 133 CYS A C 1
ATOM 1084 O O . CYS A 1 133 ? 0.081 -6.487 6.545 1.00 87.69 133 CYS A O 1
ATOM 1086 N N . ILE A 1 134 ? 2.204 -6.299 5.821 1.00 88.56 134 ILE A N 1
ATOM 1087 C CA . ILE A 1 134 ? 2.668 -5.475 6.948 1.00 88.56 134 ILE A CA 1
ATOM 1088 C C . ILE A 1 134 ? 1.932 -4.129 6.949 1.00 88.56 134 ILE A C 1
ATOM 1090 O O . ILE A 1 134 ? 1.394 -3.724 7.979 1.00 88.56 134 ILE A O 1
ATOM 1094 N N . GLY A 1 135 ? 1.847 -3.468 5.791 1.00 87.56 135 GLY A N 1
ATOM 1095 C CA . GLY A 1 135 ? 1.151 -2.190 5.632 1.00 87.56 135 GLY A CA 1
ATOM 1096 C C . GLY A 1 135 ? -0.338 -2.270 5.967 1.00 87.56 135 GLY A C 1
ATOM 1097 O O . GLY A 1 135 ? -0.842 -1.428 6.708 1.00 87.56 135 GLY A O 1
ATOM 1098 N N . MET A 1 136 ? -1.027 -3.310 5.493 1.00 85.81 136 MET A N 1
ATOM 1099 C CA . MET A 1 136 ? -2.424 -3.567 5.845 1.00 85.81 136 MET A CA 1
ATOM 1100 C C . MET A 1 136 ? -2.580 -3.821 7.343 1.00 85.81 136 MET A C 1
ATOM 1102 O O . MET A 1 136 ? -3.503 -3.291 7.954 1.00 85.81 136 MET A O 1
ATOM 1106 N N . THR A 1 137 ? -1.653 -4.563 7.955 1.00 85.50 137 THR A N 1
ATOM 1107 C CA . THR A 1 137 ? -1.690 -4.832 9.397 1.00 85.50 137 THR A CA 1
ATOM 1108 C C . THR A 1 137 ? -1.586 -3.546 10.211 1.00 85.50 137 THR A C 1
ATOM 1110 O O . THR A 1 137 ? -2.420 -3.287 11.077 1.00 85.50 137 THR A O 1
ATOM 1113 N N . LEU A 1 138 ? -0.606 -2.703 9.879 1.00 86.12 138 LEU A N 1
ATOM 1114 C CA . LEU A 1 138 ? -0.439 -1.378 10.477 1.00 86.12 138 LEU A CA 1
ATOM 1115 C C . LEU A 1 138 ? -1.684 -0.511 10.275 1.00 86.12 138 LEU A C 1
ATOM 1117 O O . LEU A 1 138 ? -2.139 0.122 11.221 1.00 86.12 138 LEU A O 1
ATOM 1121 N N . PHE A 1 139 ? -2.264 -0.521 9.073 1.00 83.69 139 PHE A N 1
ATOM 1122 C CA . PHE A 1 139 ? -3.472 0.238 8.764 1.00 83.69 139 PHE A CA 1
ATOM 1123 C C . PHE A 1 139 ? -4.657 -0.165 9.651 1.00 83.69 139 PHE A C 1
ATOM 1125 O O . PHE A 1 139 ? -5.302 0.704 10.233 1.00 83.69 139 PHE A O 1
ATOM 1132 N N . PHE A 1 140 ? -4.918 -1.463 9.821 1.00 80.19 140 PHE A N 1
ATOM 1133 C CA . PHE A 1 140 ? -5.978 -1.952 10.710 1.00 80.19 140 PHE A CA 1
ATOM 1134 C C . PHE A 1 140 ? -5.749 -1.567 12.177 1.00 80.19 140 PHE A C 1
ATOM 1136 O O . PHE A 1 140 ? -6.676 -1.097 12.838 1.00 80.19 140 PHE A O 1
ATOM 1143 N N . VAL A 1 141 ? -4.515 -1.696 12.672 1.00 81.94 141 VAL A N 1
ATOM 1144 C CA . VAL A 1 141 ? -4.159 -1.288 14.041 1.00 81.94 141 VAL A CA 1
ATOM 1145 C C . VAL A 1 141 ? -4.343 0.223 14.231 1.00 81.94 141 VAL A C 1
ATOM 1147 O O . VAL A 1 141 ? -4.901 0.658 15.240 1.00 81.94 141 VAL A O 1
ATOM 1150 N N . SER A 1 142 ? -3.929 1.034 13.253 1.00 82.19 142 SER A N 1
ATOM 1151 C CA . SER A 1 142 ? -4.135 2.485 13.273 1.00 82.19 142 SER A CA 1
ATOM 1152 C C . SER A 1 142 ? -5.615 2.858 13.237 1.00 82.19 142 SER A C 1
ATOM 1154 O O . SER A 1 142 ? -6.024 3.708 14.024 1.00 82.19 142 SER A O 1
ATOM 1156 N N . ASN A 1 143 ? -6.431 2.187 12.417 1.00 79.94 143 ASN A N 1
ATOM 1157 C CA . ASN A 1 143 ? -7.876 2.428 12.357 1.00 79.94 143 ASN A CA 1
ATOM 1158 C C . ASN A 1 143 ? -8.548 2.243 13.721 1.00 79.94 143 ASN A C 1
ATOM 1160 O O . ASN A 1 143 ? -9.419 3.028 14.082 1.00 79.94 143 ASN A O 1
ATOM 1164 N N . HIS A 1 144 ? -8.115 1.249 14.497 1.00 75.88 144 HIS A N 1
ATOM 1165 C CA . HIS A 1 144 ? -8.642 1.010 15.838 1.00 75.88 144 HIS A CA 1
ATOM 1166 C C . HIS A 1 144 ? -8.210 2.069 16.863 1.00 75.88 144 HIS A C 1
ATOM 1168 O O . HIS A 1 144 ? -8.948 2.351 17.800 1.00 75.88 144 HIS A O 1
ATOM 1174 N N . LYS A 1 145 ? -7.028 2.677 16.696 1.00 75.06 145 LYS A N 1
ATOM 1175 C CA . LYS A 1 145 ? -6.490 3.677 17.637 1.00 75.06 145 LYS A CA 1
ATOM 1176 C C . LYS A 1 145 ? -6.849 5.127 17.291 1.00 75.06 145 LYS A C 1
ATOM 1178 O O . LYS A 1 145 ? -7.005 5.927 18.206 1.00 75.06 145 LYS A O 1
ATOM 1183 N N . LEU A 1 146 ? -6.934 5.481 16.007 1.00 71.25 146 LEU A N 1
ATOM 1184 C CA . LEU A 1 146 ? -7.106 6.862 15.525 1.00 71.25 146 LEU A CA 1
ATOM 1185 C C . LEU A 1 146 ? -8.412 7.087 14.746 1.00 71.25 146 LEU A C 1
ATOM 1187 O O . LEU A 1 146 ? -8.629 8.185 14.242 1.00 71.25 146 LEU A O 1
ATOM 1191 N N . SER A 1 147 ? -9.290 6.083 14.658 1.00 74.75 147 SER A N 1
ATOM 1192 C CA . SER A 1 147 ? -10.448 6.062 13.757 1.00 74.75 147 SER A CA 1
ATOM 1193 C C . SER A 1 147 ? -10.064 5.997 12.271 1.00 74.75 147 SER A C 1
ATOM 1195 O O . SER A 1 147 ? -8.984 6.407 11.820 1.00 74.75 147 SER A O 1
ATOM 1197 N N . GLN A 1 148 ? -10.985 5.454 11.479 1.00 73.25 148 GLN A N 1
ATOM 1198 C CA . GLN A 1 148 ? -10.844 5.267 10.040 1.00 73.25 148 GLN A CA 1
ATOM 1199 C C . GLN A 1 148 ? -10.666 6.599 9.289 1.00 73.25 148 GLN A C 1
ATOM 1201 O O . GLN A 1 148 ? -9.900 6.681 8.326 1.00 73.25 148 GLN A O 1
ATOM 1206 N N . THR A 1 149 ? -11.326 7.660 9.758 1.00 74.62 149 THR A N 1
ATOM 1207 C CA . THR A 1 149 ? -11.322 8.993 9.131 1.00 74.62 149 THR A CA 1
ATOM 1208 C C . THR A 1 149 ? -9.937 9.643 9.112 1.00 74.62 149 THR A C 1
ATOM 1210 O O . THR A 1 149 ? -9.613 10.376 8.179 1.00 74.62 149 THR A O 1
ATOM 1213 N N . VAL A 1 150 ? -9.092 9.341 10.099 1.00 77.00 150 VAL A N 1
ATOM 1214 C CA . VAL A 1 150 ? -7.730 9.889 10.206 1.00 77.00 150 VAL A CA 1
ATOM 1215 C C . VAL A 1 150 ? -6.700 8.970 9.563 1.00 77.00 150 VAL A C 1
ATOM 1217 O O . VAL A 1 150 ? -5.762 9.422 8.906 1.00 77.00 150 VAL A O 1
ATOM 1220 N N . SER A 1 151 ? -6.888 7.665 9.723 1.00 82.06 151 SER A N 1
ATOM 1221 C CA . SER A 1 151 ? -5.925 6.662 9.277 1.00 82.06 151 SER A CA 1
ATOM 1222 C C . SER A 1 151 ? -5.824 6.585 7.750 1.00 82.06 151 SER A C 1
ATOM 1224 O O . SER A 1 151 ? -4.722 6.472 7.215 1.00 82.06 151 SER A O 1
ATOM 1226 N N . PHE A 1 152 ? -6.937 6.718 7.017 1.00 82.00 152 PHE A N 1
ATOM 1227 C CA . PHE A 1 152 ? -6.929 6.671 5.546 1.00 82.00 152 PHE A CA 1
ATOM 1228 C C . PHE A 1 152 ? -6.088 7.788 4.894 1.00 82.00 152 PHE A C 1
ATOM 1230 O O . PHE A 1 152 ? -5.241 7.478 4.045 1.00 82.00 152 PHE A O 1
ATOM 1237 N N . PRO A 1 153 ? -6.262 9.073 5.262 1.00 82.50 153 PRO A N 1
ATOM 1238 C CA . PRO A 1 153 ? -5.418 10.162 4.767 1.00 82.50 153 PRO A CA 1
ATOM 1239 C C . PRO A 1 153 ? -3.931 9.977 5.091 1.00 82.50 153 PRO A C 1
ATOM 1241 O O . PRO A 1 153 ? -3.086 10.226 4.234 1.00 82.50 153 PRO A O 1
ATOM 1244 N N . ILE A 1 154 ? -3.598 9.468 6.284 1.00 81.75 154 ILE A N 1
ATOM 1245 C CA . ILE A 1 154 ? -2.207 9.161 6.658 1.00 81.75 154 ILE A CA 1
ATOM 1246 C C . ILE A 1 154 ? -1.637 8.078 5.730 1.00 81.75 154 ILE A C 1
ATOM 1248 O O . ILE A 1 154 ? -0.611 8.281 5.076 1.00 81.75 154 ILE A O 1
ATOM 1252 N N . THR A 1 155 ? -2.318 6.935 5.627 1.00 83.88 155 THR A N 1
ATOM 1253 C CA . THR A 1 155 ? -1.847 5.776 4.856 1.00 83.88 155 THR A CA 1
ATOM 1254 C C . THR A 1 155 ? -1.741 6.059 3.360 1.00 83.88 155 THR A C 1
ATOM 1256 O O . THR A 1 155 ? -0.860 5.512 2.705 1.00 83.88 155 THR A O 1
ATOM 1259 N N . THR A 1 156 ? -2.583 6.928 2.803 1.00 83.81 156 THR A N 1
ATOM 1260 C CA . THR A 1 156 ? -2.510 7.312 1.380 1.00 83.81 156 THR A CA 1
ATOM 1261 C C . THR A 1 156 ? -1.387 8.313 1.087 1.00 83.81 156 THR A C 1
ATOM 1263 O O . THR A 1 156 ? -0.801 8.285 -0.002 1.00 83.81 156 THR A O 1
ATOM 1266 N N . HIS A 1 157 ? -1.015 9.147 2.062 1.00 84.06 157 HIS A N 1
ATOM 1267 C CA . HIS A 1 157 ? 0.112 10.068 1.928 1.00 84.06 157 HIS A CA 1
ATOM 1268 C C . HIS A 1 157 ? 1.479 9.376 2.020 1.00 84.06 157 HIS A C 1
ATOM 1270 O O . HIS A 1 157 ? 2.390 9.755 1.281 1.00 84.06 157 HIS A O 1
ATOM 1276 N N . LEU A 1 158 ? 1.636 8.347 2.863 1.00 85.00 158 LEU A N 1
ATOM 1277 C CA . LEU A 1 158 ? 2.929 7.676 3.084 1.00 85.00 158 LEU A CA 1
ATOM 1278 C C . LEU A 1 158 ? 3.598 7.166 1.788 1.00 85.00 158 LEU A C 1
ATOM 1280 O O . LEU A 1 158 ? 4.744 7.544 1.532 1.00 85.00 158 LEU A O 1
ATOM 1284 N N . PRO A 1 159 ? 2.931 6.362 0.933 1.00 85.25 159 PRO A N 1
ATOM 1285 C CA . PRO A 1 159 ? 3.528 5.861 -0.305 1.00 85.25 159 PRO A CA 1
ATOM 1286 C C . PRO A 1 159 ? 3.902 6.981 -1.275 1.00 85.25 159 PRO A C 1
ATOM 1288 O O . PRO A 1 159 ? 4.904 6.877 -1.979 1.00 85.25 159 PRO A O 1
ATOM 1291 N N . SER A 1 160 ? 3.116 8.060 -1.294 1.00 83.81 160 SER A N 1
ATOM 1292 C CA . SER A 1 160 ? 3.368 9.229 -2.140 1.00 83.81 160 SER A CA 1
ATOM 1293 C C . SER A 1 160 ? 4.641 9.952 -1.698 1.00 83.81 160 SER A C 1
ATOM 1295 O O . SER A 1 160 ? 5.507 10.237 -2.524 1.00 83.81 160 SER A O 1
ATOM 1297 N N . THR A 1 161 ? 4.803 10.170 -0.392 1.00 84.31 161 THR A N 1
ATOM 1298 C CA . THR A 1 161 ? 6.001 10.796 0.180 1.00 84.31 161 THR A CA 1
ATOM 1299 C C . THR A 1 161 ? 7.243 9.926 -0.002 1.00 84.31 161 THR A C 1
ATOM 1301 O O . THR A 1 161 ? 8.278 10.428 -0.437 1.00 84.31 161 THR A O 1
ATOM 1304 N N . ILE A 1 162 ? 7.149 8.620 0.273 1.00 85.88 162 ILE A N 1
ATOM 1305 C CA . ILE A 1 162 ? 8.263 7.678 0.074 1.00 85.88 162 ILE A CA 1
ATOM 1306 C C . ILE A 1 162 ? 8.640 7.609 -1.407 1.00 85.88 162 ILE A C 1
ATOM 1308 O O . ILE A 1 162 ? 9.822 7.582 -1.727 1.00 85.88 162 ILE A O 1
ATOM 1312 N N . GLY A 1 163 ? 7.657 7.631 -2.311 1.00 85.88 163 GLY A N 1
ATOM 1313 C CA . GLY A 1 163 ? 7.889 7.649 -3.753 1.00 85.88 163 GLY A CA 1
ATOM 1314 C C . GLY A 1 163 ? 8.671 8.881 -4.203 1.00 85.88 163 GLY A C 1
ATOM 1315 O O . GLY A 1 163 ? 9.650 8.736 -4.925 1.00 85.88 163 GLY A O 1
ATOM 1316 N N . ILE A 1 164 ? 8.295 10.072 -3.728 1.00 83.00 164 ILE A N 1
ATOM 1317 C CA . ILE A 1 164 ? 9.018 11.321 -4.026 1.00 83.00 164 ILE A CA 1
ATOM 1318 C C . ILE A 1 164 ? 10.428 11.289 -3.420 1.00 83.00 164 ILE A C 1
ATOM 1320 O O . ILE A 1 164 ? 11.391 11.660 -4.085 1.00 83.00 164 ILE A O 1
ATOM 1324 N N . MET A 1 165 ? 10.572 10.810 -2.181 1.00 80.94 165 MET A N 1
ATOM 1325 C CA . MET A 1 165 ? 11.875 10.703 -1.520 1.00 80.94 165 MET A CA 1
ATOM 1326 C C . MET A 1 165 ? 12.802 9.733 -2.261 1.00 80.94 165 MET A C 1
ATOM 1328 O O . MET A 1 165 ? 13.958 10.050 -2.529 1.00 80.94 165 MET A O 1
ATOM 1332 N N . ALA A 1 166 ? 12.286 8.564 -2.641 1.00 82.19 166 ALA A N 1
ATOM 1333 C CA . ALA A 1 166 ? 13.020 7.573 -3.413 1.00 82.19 166 ALA A CA 1
ATOM 1334 C C . ALA A 1 166 ? 13.362 8.088 -4.819 1.00 82.19 166 ALA A C 1
ATOM 1336 O O . ALA A 1 166 ? 14.470 7.842 -5.287 1.00 82.19 166 ALA A O 1
ATOM 1337 N N . ASP A 1 167 ? 12.467 8.836 -5.471 1.00 81.38 167 ASP A N 1
ATOM 1338 C CA . ASP A 1 167 ? 12.730 9.469 -6.771 1.00 81.38 167 ASP A CA 1
ATOM 1339 C C . ASP A 1 167 ? 13.897 10.468 -6.695 1.00 81.38 167 ASP A C 1
ATOM 1341 O O . ASP A 1 167 ? 14.817 10.444 -7.519 1.00 81.38 167 ASP A O 1
ATOM 1345 N N . VAL A 1 168 ? 13.927 11.286 -5.640 1.00 78.12 168 VAL A N 1
ATOM 1346 C CA . VAL A 1 168 ? 15.020 12.235 -5.383 1.00 78.12 168 VAL A CA 1
ATOM 1347 C C . VAL A 1 168 ? 16.329 11.511 -5.047 1.00 78.12 168 VAL A C 1
ATOM 1349 O O . VAL A 1 168 ? 17.371 11.866 -5.601 1.00 78.12 168 VAL A O 1
ATOM 1352 N N . CYS A 1 169 ? 16.296 10.498 -4.174 1.00 73.94 169 CYS A N 1
ATOM 1353 C CA . CYS A 1 169 ? 17.495 9.808 -3.689 1.00 73.94 169 CYS A CA 1
ATOM 1354 C C . CYS A 1 169 ? 18.102 8.817 -4.695 1.00 73.94 169 CYS A C 1
ATOM 1356 O O . CYS A 1 169 ? 19.324 8.758 -4.810 1.00 73.94 169 CYS A O 1
ATOM 1358 N N . LEU A 1 170 ? 17.282 8.018 -5.389 1.00 72.50 170 LEU A N 1
ATOM 1359 C CA . LEU A 1 170 ? 17.755 6.925 -6.252 1.00 72.50 170 LEU A CA 1
ATOM 1360 C C . LEU A 1 170 ? 17.982 7.368 -7.694 1.00 72.50 170 LEU A C 1
ATOM 1362 O O . LEU A 1 170 ? 18.965 6.964 -8.309 1.00 72.50 170 LEU A O 1
ATOM 1366 N N . PHE A 1 171 ? 17.082 8.186 -8.241 1.00 69.19 171 PHE A N 1
ATOM 1367 C CA . PHE A 1 171 ? 17.161 8.587 -9.645 1.00 69.19 171 PHE A CA 1
ATOM 1368 C C . PHE A 1 171 ? 17.900 9.909 -9.836 1.00 69.19 171 PHE A C 1
ATOM 1370 O O . PHE A 1 171 ? 18.263 10.243 -10.965 1.00 69.19 171 PHE A O 1
ATOM 1377 N N . GLY A 1 172 ? 18.119 10.679 -8.758 1.00 63.81 172 GLY A N 1
ATOM 1378 C CA . GLY A 1 172 ? 18.653 12.038 -8.862 1.00 63.81 172 GLY A CA 1
ATOM 1379 C C . GLY A 1 172 ? 17.856 12.870 -9.872 1.00 63.81 172 GLY A C 1
ATOM 1380 O O . GLY A 1 172 ? 18.424 13.733 -10.545 1.00 63.81 172 GLY A O 1
ATOM 1381 N N . SER A 1 173 ? 16.564 12.540 -10.026 1.00 61.44 173 SER A N 1
ATOM 1382 C CA . SER A 1 173 ? 15.685 13.006 -11.107 1.00 61.44 173 SER A CA 1
ATOM 1383 C C . SER A 1 173 ? 15.602 14.533 -11.113 1.00 61.44 173 SER A C 1
ATOM 1385 O O . SER A 1 173 ? 15.556 15.195 -12.150 1.00 61.44 173 SER A O 1
ATOM 1387 N N . ILE A 1 174 ? 15.706 15.112 -9.917 1.00 61.97 174 ILE A N 1
ATOM 1388 C CA . ILE A 1 174 ? 15.674 16.540 -9.679 1.00 61.97 174 ILE A CA 1
ATOM 1389 C C . ILE A 1 174 ? 17.101 17.066 -9.463 1.00 61.97 174 ILE A C 1
ATOM 1391 O O . ILE A 1 174 ? 17.630 17.087 -8.352 1.00 61.97 174 ILE A O 1
ATOM 1395 N N . LYS A 1 175 ? 17.730 17.551 -10.539 1.00 56.34 175 LYS A N 1
ATOM 1396 C CA . LYS A 1 175 ? 19.005 18.280 -10.462 1.00 56.34 175 LYS A CA 1
ATOM 1397 C C . LYS A 1 175 ? 18.735 19.764 -10.195 1.00 56.34 175 LYS A C 1
ATOM 1399 O O . LYS A 1 175 ? 18.309 20.491 -11.087 1.00 56.34 175 LYS A O 1
ATOM 1404 N N . GLY A 1 176 ? 18.984 20.213 -8.963 1.00 67.56 176 GLY A N 1
ATOM 1405 C CA . GLY A 1 176 ? 18.984 21.634 -8.588 1.00 67.56 176 GLY A CA 1
ATOM 1406 C C . GLY A 1 176 ? 18.193 21.955 -7.318 1.00 67.56 176 GLY A C 1
ATOM 1407 O O . GLY A 1 176 ? 17.046 21.541 -7.165 1.00 67.56 176 GLY A O 1
ATOM 1408 N N . ILE A 1 177 ? 18.793 22.766 -6.437 1.00 67.81 177 ILE A N 1
ATOM 1409 C CA . ILE A 1 177 ? 18.265 23.122 -5.105 1.00 67.81 177 ILE A CA 1
ATOM 1410 C C . ILE A 1 177 ? 16.829 23.656 -5.185 1.00 67.81 177 ILE A C 1
ATOM 1412 O O . ILE A 1 177 ? 15.981 23.229 -4.416 1.00 67.81 177 ILE A O 1
ATOM 1416 N N . LYS A 1 178 ? 16.525 24.518 -6.165 1.00 71.88 178 LYS A N 1
ATOM 1417 C CA . LYS A 1 178 ? 15.190 25.121 -6.325 1.00 71.88 178 LYS A CA 1
ATOM 1418 C C . LYS A 1 178 ? 14.095 24.082 -6.598 1.00 71.88 178 LYS A C 1
ATOM 1420 O O . LYS A 1 178 ? 13.010 24.181 -6.041 1.00 71.88 178 LYS A O 1
ATOM 1425 N N . ASN A 1 179 ? 14.380 23.078 -7.427 1.00 74.69 179 ASN A N 1
ATOM 1426 C CA . ASN A 1 179 ? 13.410 22.038 -7.768 1.00 74.69 179 ASN A CA 1
ATOM 1427 C C . ASN A 1 179 ? 13.236 21.028 -6.616 1.00 74.69 179 ASN A C 1
ATOM 1429 O O . ASN A 1 179 ? 12.119 20.600 -6.335 1.00 74.69 179 ASN A O 1
ATOM 1433 N N . ILE A 1 180 ? 14.307 20.750 -5.860 1.00 76.31 180 ILE A N 1
ATOM 1434 C CA . ILE A 1 180 ? 14.211 19.995 -4.598 1.00 76.31 180 ILE A CA 1
ATOM 1435 C C . ILE A 1 180 ? 13.341 20.757 -3.593 1.00 76.31 180 ILE A C 1
ATOM 1437 O O . ILE A 1 180 ? 12.487 20.155 -2.948 1.00 76.31 180 ILE A O 1
ATOM 1441 N N . THR A 1 181 ? 13.489 22.083 -3.486 1.00 76.19 181 THR A N 1
ATOM 1442 C CA . THR A 1 181 ? 12.643 22.895 -2.600 1.00 76.19 181 THR A CA 1
ATOM 1443 C C . THR A 1 181 ? 11.167 22.805 -2.985 1.00 76.19 181 THR A C 1
ATOM 1445 O O . THR A 1 181 ? 10.347 22.619 -2.096 1.00 76.19 181 THR A O 1
ATOM 1448 N N . TYR A 1 182 ? 10.800 22.859 -4.272 1.00 81.56 182 TYR A N 1
ATOM 1449 C CA . TYR A 1 182 ? 9.396 22.684 -4.680 1.00 81.56 182 TYR A CA 1
ATOM 1450 C C . TYR A 1 182 ? 8.841 21.303 -4.307 1.00 81.56 182 TYR A C 1
ATOM 1452 O O . TYR A 1 182 ? 7.723 21.216 -3.794 1.00 81.56 182 TYR A O 1
ATOM 1460 N N . ALA A 1 183 ? 9.629 20.240 -4.492 1.00 77.56 183 ALA A N 1
ATOM 1461 C CA . ALA A 1 183 ? 9.239 18.889 -4.089 1.00 77.56 183 ALA A CA 1
ATOM 1462 C C . ALA A 1 183 ? 9.044 18.781 -2.565 1.00 77.56 183 ALA A C 1
ATOM 1464 O O . ALA A 1 183 ? 8.021 18.277 -2.100 1.00 77.56 183 ALA A O 1
ATOM 1465 N N . MET A 1 184 ? 9.980 19.328 -1.785 1.00 80.50 184 MET A N 1
ATOM 1466 C CA . MET A 1 184 ? 9.907 19.336 -0.321 1.00 80.50 184 MET A CA 1
ATOM 1467 C C . MET A 1 184 ? 8.744 20.183 0.203 1.00 80.50 184 MET A C 1
ATOM 1469 O O . MET A 1 184 ? 8.083 19.773 1.154 1.00 80.50 184 MET A O 1
ATOM 1473 N N . THR A 1 185 ? 8.437 21.319 -0.428 1.00 82.75 185 THR A N 1
ATOM 1474 C CA . THR A 1 185 ? 7.268 22.140 -0.078 1.00 82.75 185 THR A CA 1
ATOM 1475 C C . THR A 1 185 ? 5.967 21.377 -0.323 1.00 82.75 185 THR A C 1
ATOM 1477 O O . THR A 1 185 ? 5.082 21.405 0.528 1.00 82.75 185 THR A O 1
ATOM 1480 N N . GLY A 1 186 ? 5.855 20.642 -1.435 1.00 81.81 186 GLY A N 1
ATOM 1481 C CA . GLY A 1 186 ? 4.693 19.790 -1.710 1.00 81.81 186 GLY A CA 1
ATOM 1482 C C . GLY A 1 186 ? 4.503 18.689 -0.661 1.00 81.81 186 GLY A C 1
ATOM 1483 O O . GLY A 1 186 ? 3.397 18.502 -0.153 1.00 81.81 186 GLY A O 1
ATOM 1484 N N . VAL A 1 187 ? 5.592 18.017 -0.272 1.00 83.12 187 VAL A N 1
ATOM 1485 C CA . VAL A 1 187 ? 5.581 17.038 0.830 1.00 83.12 187 VAL A CA 1
ATOM 1486 C C . VAL A 1 187 ? 5.184 17.705 2.150 1.00 83.12 187 VAL A C 1
ATOM 1488 O O . VAL A 1 187 ? 4.352 17.168 2.876 1.00 83.12 187 VAL A O 1
ATOM 1491 N N . GLY A 1 188 ? 5.720 18.894 2.439 1.00 83.69 188 GLY A N 1
ATOM 1492 C CA . GLY A 1 188 ? 5.402 19.665 3.640 1.00 83.69 188 GLY A CA 1
ATOM 1493 C C . GLY A 1 188 ? 3.919 20.020 3.738 1.00 83.69 188 GLY A C 1
ATOM 1494 O O . GLY A 1 188 ? 3.302 19.767 4.770 1.00 83.69 188 GLY A O 1
ATOM 1495 N N . ILE A 1 189 ? 3.325 20.524 2.653 1.00 87.25 189 ILE A N 1
ATOM 1496 C CA . ILE A 1 189 ? 1.885 20.823 2.583 1.00 87.25 189 ILE A CA 1
ATOM 1497 C C . ILE A 1 189 ? 1.060 19.549 2.810 1.00 87.25 189 ILE A C 1
ATOM 1499 O O . ILE A 1 189 ? 0.091 19.577 3.568 1.00 87.25 189 ILE A O 1
ATOM 1503 N N . GLY A 1 190 ? 1.464 18.425 2.209 1.00 83.06 190 GLY A N 1
ATOM 1504 C CA . GLY A 1 190 ? 0.817 17.129 2.426 1.00 83.06 190 GLY A CA 1
ATOM 1505 C C . GLY A 1 190 ? 0.865 16.681 3.889 1.00 83.06 190 GLY A C 1
ATOM 1506 O O . GLY A 1 190 ? -0.164 16.325 4.458 1.00 83.06 190 GLY A O 1
ATOM 1507 N N . CYS A 1 191 ? 2.031 16.772 4.530 1.00 83.12 191 CYS A N 1
ATOM 1508 C CA . CYS A 1 191 ? 2.189 16.452 5.950 1.00 83.12 191 CYS A CA 1
ATOM 1509 C C . CYS A 1 191 ? 1.333 17.357 6.845 1.00 83.12 191 CYS A C 1
ATOM 1511 O O . CYS A 1 191 ? 0.688 16.865 7.767 1.00 83.12 191 CYS A O 1
ATOM 1513 N N . VAL A 1 192 ? 1.281 18.662 6.563 1.00 87.00 192 VAL A N 1
ATOM 1514 C CA . VAL A 1 192 ? 0.424 19.602 7.302 1.00 87.00 192 VAL A CA 1
ATOM 1515 C C . VAL A 1 192 ? -1.051 19.229 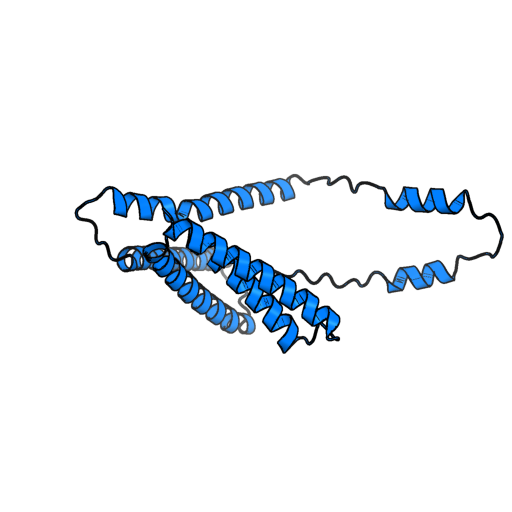7.145 1.00 87.00 192 VAL A C 1
ATOM 1517 O O . VAL A 1 192 ? -1.770 19.192 8.140 1.00 87.00 192 VAL A O 1
ATOM 1520 N N . GLY A 1 193 ? -1.495 18.887 5.932 1.00 83.19 193 GLY A N 1
ATOM 1521 C CA . GLY A 1 193 ? -2.862 18.419 5.687 1.00 83.19 193 GLY A CA 1
ATOM 1522 C C . GLY A 1 193 ? -3.215 17.186 6.521 1.00 83.19 193 GLY A C 1
ATOM 1523 O O . GLY A 1 193 ? -4.259 17.151 7.168 1.00 83.19 193 GLY A O 1
ATOM 1524 N N . VAL A 1 194 ? -2.305 16.213 6.585 1.00 82.75 194 VAL A N 1
ATOM 1525 C CA . VAL A 1 194 ? -2.465 15.009 7.412 1.00 82.75 194 VAL A CA 1
ATOM 1526 C C . VAL A 1 194 ? -2.554 15.345 8.907 1.00 82.75 194 VAL A C 1
ATOM 1528 O O . VAL A 1 194 ? -3.417 14.811 9.603 1.00 82.75 194 VAL A O 1
ATOM 1531 N N . VAL A 1 195 ? -1.709 16.255 9.403 1.00 83.25 195 VAL A N 1
ATOM 1532 C CA . VAL A 1 195 ? -1.729 16.696 10.810 1.00 83.25 195 VAL A CA 1
ATOM 1533 C C . VAL A 1 195 ? -3.035 17.414 11.150 1.00 83.25 195 VAL A C 1
ATOM 1535 O O . VAL A 1 195 ? -3.612 17.146 12.201 1.00 83.25 195 VAL A O 1
ATOM 1538 N N . ILE A 1 196 ? -3.536 18.281 10.265 1.00 84.69 196 ILE A N 1
ATOM 1539 C CA . ILE A 1 196 ? -4.818 18.976 10.458 1.00 84.69 196 ILE A CA 1
ATOM 1540 C C . ILE A 1 196 ? -5.967 17.968 10.552 1.00 84.69 196 ILE A C 1
ATOM 1542 O O . ILE A 1 196 ? -6.795 18.069 11.457 1.00 84.69 196 ILE A O 1
ATOM 1546 N N . VAL A 1 197 ? -6.000 16.972 9.662 1.00 82.12 197 VAL A N 1
ATOM 1547 C CA . VAL A 1 197 ? -7.017 15.910 9.699 1.00 82.12 197 VAL A CA 1
ATOM 1548 C C . VAL A 1 197 ? -6.933 15.106 10.997 1.00 82.12 197 VAL A C 1
ATOM 1550 O O . VAL A 1 197 ? -7.962 14.830 11.610 1.00 82.12 197 VAL A O 1
ATOM 1553 N N . ALA A 1 198 ? -5.724 14.771 11.453 1.00 78.94 198 ALA A N 1
ATOM 1554 C CA . ALA A 1 198 ? -5.537 14.047 12.705 1.00 78.94 198 ALA A CA 1
ATOM 1555 C C . ALA A 1 198 ? -6.001 14.855 13.927 1.00 78.94 198 ALA A C 1
ATOM 1557 O O . ALA A 1 198 ? -6.719 14.327 14.774 1.00 78.94 198 ALA A O 1
ATOM 1558 N N . LEU A 1 199 ? -5.653 16.144 13.995 1.00 79.69 199 LEU A N 1
ATOM 1559 C CA . LEU A 1 199 ? -6.095 17.040 15.067 1.00 79.69 199 LEU A CA 1
ATOM 1560 C C . LEU A 1 199 ? -7.615 17.245 15.064 1.00 79.69 199 LEU A C 1
ATOM 1562 O O . LEU A 1 199 ? -8.222 17.309 16.131 1.00 79.69 199 LEU A O 1
ATOM 1566 N N . SER A 1 200 ? -8.241 17.289 13.885 1.00 78.06 200 SER A N 1
ATOM 1567 C CA . SER A 1 200 ? -9.695 17.446 13.756 1.00 78.06 200 SER A CA 1
ATOM 1568 C C . SER A 1 200 ? -10.489 16.313 14.409 1.00 78.06 200 SER A C 1
ATOM 1570 O O . SER A 1 200 ? -11.640 16.529 14.771 1.00 78.06 200 SER A O 1
ATOM 1572 N N . ASN A 1 201 ? -9.906 15.123 14.546 1.00 69.56 201 ASN A N 1
ATOM 1573 C CA . ASN A 1 201 ? -10.566 13.973 15.162 1.00 69.56 201 ASN A CA 1
ATOM 1574 C C . ASN A 1 201 ? -10.348 13.893 16.680 1.00 69.56 201 ASN A C 1
ATOM 1576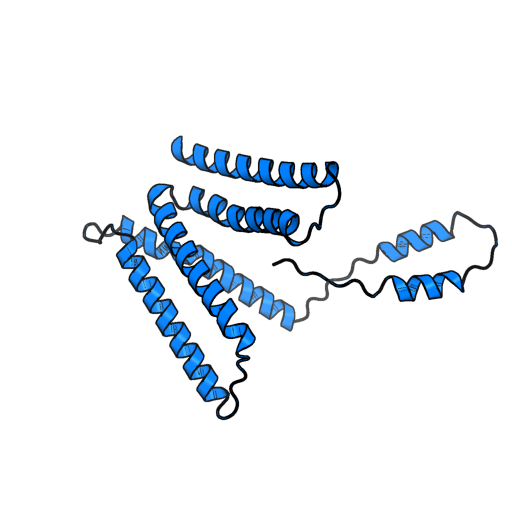 O O . ASN A 1 201 ? -11.051 13.150 17.343 1.00 69.56 201 ASN A O 1
ATOM 1580 N N . VAL A 1 202 ? -9.362 14.612 17.231 1.00 63.88 202 VAL A N 1
ATOM 1581 C CA . VAL A 1 202 ? -9.109 14.672 18.686 1.00 63.88 202 VAL A CA 1
ATOM 1582 C C . VAL A 1 202 ? -9.968 15.753 19.358 1.00 63.88 202 VAL A C 1
ATOM 1584 O O . VAL A 1 202 ? -10.179 15.717 20.565 1.00 63.88 202 VAL A O 1
ATOM 1587 N N . ALA A 1 203 ? -10.450 16.730 18.586 1.00 52.69 203 ALA A N 1
ATOM 1588 C CA . ALA A 1 203 ? -11.278 17.833 19.075 1.00 52.69 203 ALA A CA 1
ATOM 1589 C C . ALA A 1 203 ? -12.790 17.515 19.153 1.00 52.69 203 ALA A C 1
ATOM 1591 O O . ALA A 1 203 ? -13.567 18.399 19.514 1.00 52.69 203 AL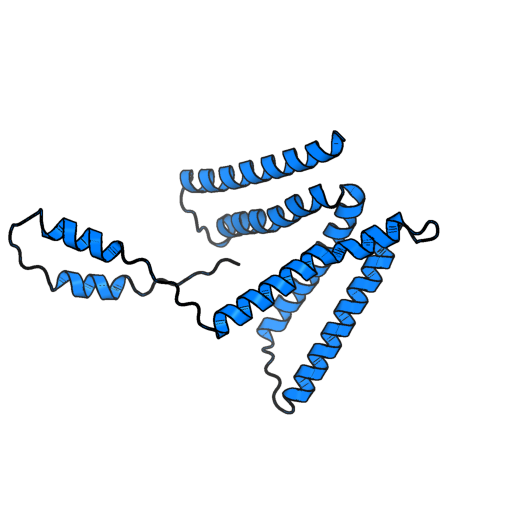A A O 1
ATOM 1592 N N . LEU A 1 204 ? -13.197 16.289 18.812 1.00 43.59 204 LEU A N 1
ATOM 1593 C CA . LEU A 1 204 ? -14.561 15.752 18.917 1.00 43.59 204 LEU A CA 1
ATOM 1594 C C . LEU A 1 204 ? -14.553 14.530 19.836 1.00 43.59 204 LEU A C 1
ATOM 1596 O O . LEU A 1 204 ? -15.557 14.360 20.559 1.00 43.59 204 LEU A O 1
#

Organism: NCBI:txid75299

Sequence (204 aa):
MFVFVKHESQMEDSEKIGKILPTDDNDSNTLSRYADIRRSPSVFRISRRKFMYIIMLSILAISHGLMMTPIVYIMENQQDASQEVLDYMFSHFSTIFMFSTLYFFTYCAVKCGRPYAPTELILPSVAYGTLWCIGMTLFFVSNHKLSQTVSFPITTHLPSTIGIMADVCLFGSIKGIKNITYAMTGVGIGCVGVVIVALSNVAL

Foldseek 3Di:
DDDPDPCPPPVVVVVVVVVPDDDDDDPDPVVVVVVVVVPPPPPCPQDPVNVVVVVVVVVVVVCVVCVCVVVVVCCVPDPPDDVPLVVVLVVVVVVVVVVVVVVVVVVCVVVPPDDDDPPVVPVVVVVVVVVVSVLVVVLSVCCSVQNPQLSVLVSVLVVVLVVLVCCCPPVVVDPDPVSVVVSVVVNVVSVVVSVVSSVVSVVD

Secondary structure (DSSP, 8-state):
-------TTHHHHHHHHTTS------TTHHHHHHHHHTT--------HHHHHHHHHHHHHHHHHHHTTHHHHHHHHH-TTS---HHHHHHHHHHHHHHHHHHHHHHHHHHTTT-----HHHHHHHHHHHHHHHHHHHHHHHHHHHH-HHHHHHHHHHHHHHHHHHHHHHHH----SHHHHHHHHHHHHHHHHHHHHHHHHHH--